Protein AF-A0A538D816-F1 (afdb_monomer_lite)

Radius of gyration: 28.15 Å; chains: 1; bounding box: 49×90×114 Å

Structure (mmCIF, N/CA/C/O backbone):
data_AF-A0A538D816-F1
#
_entry.id   AF-A0A538D816-F1
#
loop_
_atom_site.group_PDB
_atom_site.id
_atom_site.type_symbol
_atom_site.label_atom_id
_atom_site.label_alt_id
_atom_site.label_comp_id
_atom_site.label_asym_id
_atom_site.label_entity_id
_atom_site.label_seq_id
_atom_site.pdbx_PDB_ins_code
_atom_site.Cartn_x
_atom_site.Cartn_y
_atom_site.Cartn_z
_atom_site.occupancy
_atom_site.B_iso_or_equiv
_atom_site.auth_seq_id
_atom_site.auth_comp_id
_atom_site.auth_asym_id
_atom_site.auth_atom_id
_atom_site.pdbx_PDB_model_num
ATOM 1 N N . MET A 1 1 ? -26.993 12.114 13.420 1.00 71.12 1 MET A N 1
ATOM 2 C CA . MET A 1 1 ? -25.561 11.793 13.629 1.00 71.12 1 MET A CA 1
ATOM 3 C C . MET A 1 1 ? -25.455 10.940 14.889 1.00 71.12 1 MET A C 1
ATOM 5 O O . MET A 1 1 ? -25.994 11.378 15.893 1.00 71.12 1 MET A O 1
ATOM 9 N N . ARG A 1 2 ? -24.874 9.726 14.840 1.00 89.31 2 ARG A N 1
ATOM 10 C CA . ARG A 1 2 ? -24.789 8.829 16.021 1.00 89.31 2 ARG A CA 1
ATOM 11 C C . ARG A 1 2 ? -23.607 9.154 16.937 1.00 89.31 2 ARG A C 1
ATOM 13 O O . ARG A 1 2 ? -23.764 9.128 18.147 1.00 89.31 2 ARG A O 1
ATOM 20 N N . TRP A 1 3 ? -22.461 9.498 16.359 1.00 96.88 3 TRP A N 1
ATOM 21 C CA . TRP A 1 3 ? -21.276 9.983 17.065 1.00 96.88 3 TRP A CA 1
ATOM 22 C C . TRP A 1 3 ? -20.351 10.703 16.074 1.00 96.88 3 TRP A C 1
ATOM 24 O O . TRP A 1 3 ? -20.551 10.624 14.859 1.00 96.88 3 TRP A O 1
ATOM 34 N N . ARG A 1 4 ? -19.365 11.434 16.603 1.00 95.44 4 ARG A N 1
ATOM 35 C CA . ARG A 1 4 ? -18.269 12.068 15.857 1.00 95.44 4 ARG A CA 1
ATOM 36 C C . ARG A 1 4 ? -16.999 11.986 16.699 1.00 95.44 4 ARG A C 1
ATOM 38 O O . ARG A 1 4 ? -17.063 12.177 17.909 1.00 95.44 4 ARG A O 1
ATOM 45 N N . VAL A 1 5 ? -15.868 11.763 16.037 1.00 96.12 5 VAL A N 1
ATOM 46 C CA . VAL A 1 5 ? -14.530 11.804 16.637 1.00 96.12 5 VAL A CA 1
ATOM 47 C C . VAL A 1 5 ? -13.650 12.737 15.809 1.00 96.12 5 VAL A C 1
ATOM 49 O O . VAL A 1 5 ? -13.750 12.758 14.584 1.00 96.12 5 VAL A O 1
ATOM 52 N N . GLU A 1 6 ? -12.811 13.519 16.483 1.00 95.12 6 GLU A N 1
ATOM 53 C CA . GLU A 1 6 ? -11.820 14.402 15.870 1.00 95.12 6 GLU A CA 1
ATOM 54 C C . GLU A 1 6 ? -10.435 13.757 16.030 1.00 95.12 6 GLU A C 1
ATOM 56 O O . GLU A 1 6 ? -9.945 13.613 17.148 1.00 95.12 6 GLU A O 1
ATOM 61 N N . LEU A 1 7 ? -9.809 13.345 14.924 1.00 95.06 7 LEU A N 1
ATOM 62 C CA . LEU A 1 7 ? -8.482 12.699 14.933 1.00 95.06 7 LEU A CA 1
ATOM 63 C C . LEU A 1 7 ? -7.342 13.655 14.550 1.00 95.06 7 LEU A C 1
ATOM 65 O O . LEU A 1 7 ? -6.173 13.267 14.514 1.00 95.06 7 LEU A O 1
ATOM 69 N N . GLY A 1 8 ? -7.690 14.920 14.316 1.00 92.50 8 GLY A N 1
ATOM 70 C CA . GLY A 1 8 ? -6.781 15.978 13.910 1.00 92.50 8 GLY A CA 1
ATOM 71 C C . GLY A 1 8 ? -6.468 15.977 12.413 1.00 92.50 8 GLY A C 1
ATOM 72 O O . GLY A 1 8 ? -6.765 15.040 11.670 1.00 92.50 8 GLY A O 1
ATOM 73 N N . GLN A 1 9 ? -5.855 17.076 11.985 1.00 91.81 9 GLN A N 1
ATOM 74 C CA . GLN A 1 9 ? -5.515 17.358 10.598 1.00 91.81 9 GLN A CA 1
ATOM 75 C C . GLN A 1 9 ? -4.152 18.056 10.555 1.00 91.81 9 GLN A C 1
ATOM 77 O O . GLN A 1 9 ? -3.856 18.933 11.366 1.00 91.81 9 GLN A O 1
ATOM 82 N N . LEU A 1 10 ? -3.309 17.666 9.605 1.00 88.69 10 LEU A N 1
ATOM 83 C CA . LEU A 1 10 ? -2.104 18.390 9.232 1.00 88.69 10 LEU A CA 1
ATOM 84 C C . LEU A 1 10 ? -2.471 19.485 8.233 1.00 88.69 10 LEU A C 1
ATOM 86 O O . LEU A 1 10 ? -2.891 19.207 7.104 1.00 88.69 10 LEU A O 1
ATOM 90 N N . GLU A 1 11 ? -2.266 20.738 8.622 1.00 79.06 11 GLU A N 1
ATOM 91 C CA . GLU A 1 11 ? -2.452 21.860 7.711 1.00 79.06 11 GLU A CA 1
ATOM 92 C C . GLU A 1 11 ? -1.359 21.892 6.636 1.00 79.06 11 GLU A C 1
ATOM 94 O O . GLU A 1 11 ? -0.161 21.916 6.928 1.00 79.06 11 GLU A O 1
ATOM 99 N N . ARG A 1 12 ? -1.804 21.933 5.373 1.00 75.12 12 ARG A N 1
ATOM 100 C CA . ARG A 1 12 ? -1.087 22.488 4.210 1.00 75.12 12 ARG A CA 1
ATOM 101 C C . ARG A 1 12 ? 0.388 22.084 4.063 1.00 75.12 12 ARG A C 1
ATOM 103 O O . ARG A 1 12 ? 1.208 22.879 3.607 1.00 75.12 12 ARG A O 1
ATOM 110 N N . VAL A 1 13 ? 0.735 20.827 4.355 1.00 79.25 13 VAL A N 1
ATOM 111 C CA . VAL A 1 13 ? 2.080 20.294 4.051 1.00 79.25 13 VAL A CA 1
ATOM 112 C C . VAL A 1 13 ? 2.381 20.308 2.549 1.00 79.25 13 VAL A C 1
ATOM 114 O O . VAL A 1 13 ? 3.558 20.375 2.180 1.00 79.25 13 VAL A O 1
ATOM 117 N N . CYS A 1 14 ? 1.343 20.269 1.699 1.00 82.75 14 CYS A N 1
ATOM 118 C CA . CYS A 1 14 ? 1.427 20.454 0.250 1.00 82.75 14 CYS A CA 1
ATOM 119 C C . CYS A 1 14 ? 0.033 20.702 -0.392 1.00 82.75 14 CYS A C 1
ATOM 121 O O . CYS A 1 14 ? -0.982 20.466 0.261 1.00 82.75 14 CYS A O 1
ATOM 123 N N . GLN A 1 15 ? -0.024 21.179 -1.644 1.00 82.19 15 GLN A N 1
ATOM 124 C CA . GLN A 1 15 ? -1.238 21.673 -2.338 1.00 82.19 15 GLN A CA 1
ATOM 125 C C . GLN A 1 15 ? -2.027 20.587 -3.120 1.00 82.19 15 GLN A C 1
ATOM 127 O O . GLN A 1 15 ? -2.600 20.883 -4.163 1.00 82.19 15 GLN A O 1
ATOM 132 N N . GLN A 1 16 ? -2.044 19.323 -2.672 1.00 83.50 16 GLN A N 1
ATOM 133 C CA . GLN A 1 16 ? -2.835 18.261 -3.332 1.00 83.50 16 GLN A CA 1
ATOM 134 C C . GLN A 1 16 ? -4.296 18.213 -2.863 1.00 83.50 16 GLN A C 1
ATOM 136 O O . GLN A 1 16 ? -5.184 17.974 -3.675 1.00 83.50 16 GLN A O 1
ATOM 141 N N . ILE A 1 17 ? -4.541 18.444 -1.571 1.00 83.25 17 ILE A N 1
ATOM 142 C CA . ILE A 1 17 ? -5.874 18.540 -0.956 1.00 83.25 17 ILE A CA 1
ATOM 143 C C . ILE A 1 17 ? -5.863 19.610 0.147 1.00 83.25 17 ILE A C 1
ATOM 145 O O . ILE A 1 17 ? -4.789 20.007 0.616 1.00 83.25 17 ILE A O 1
ATOM 149 N N . ASP A 1 18 ? -7.042 20.082 0.566 1.00 82.38 18 ASP A N 1
ATOM 150 C CA . ASP A 1 18 ? -7.175 21.099 1.620 1.00 82.38 18 ASP A CA 1
ATOM 151 C C . ASP A 1 18 ? -6.962 20.496 3.019 1.00 82.38 18 ASP A C 1
ATOM 153 O O . ASP A 1 18 ? -7.889 20.181 3.764 1.00 82.38 18 ASP A O 1
ATOM 157 N N . GLY A 1 19 ? -5.682 20.289 3.336 1.00 84.25 19 GLY A N 1
ATOM 158 C CA . GLY A 1 19 ? -5.196 19.665 4.561 1.00 84.25 19 GLY A CA 1
ATOM 159 C C . GLY A 1 19 ? -5.424 18.151 4.616 1.00 84.25 19 GLY A C 1
ATOM 160 O O . GLY A 1 19 ? -6.204 17.572 3.867 1.00 84.25 19 GLY A O 1
ATOM 161 N N . TYR A 1 20 ? -4.690 17.494 5.509 1.00 89.50 20 TYR A N 1
ATOM 162 C CA . TYR A 1 20 ? -4.586 16.036 5.540 1.00 89.50 20 TYR A CA 1
ATOM 163 C C . TYR A 1 20 ? -5.047 15.530 6.895 1.00 89.50 20 TYR A C 1
ATOM 165 O O . TYR A 1 20 ? -4.405 15.811 7.900 1.00 89.50 20 TYR A O 1
ATOM 173 N N . GLY A 1 21 ? -6.173 14.826 6.926 1.00 91.69 21 GLY A N 1
ATOM 174 C CA . GLY A 1 21 ? -6.701 14.153 8.112 1.00 91.69 21 GLY A CA 1
ATOM 175 C C . GLY A 1 21 ? -6.818 12.659 7.840 1.00 91.69 21 GLY A C 1
ATOM 176 O O . GLY A 1 21 ? -5.860 12.011 7.419 1.00 91.69 21 GLY A O 1
ATOM 177 N N . VAL A 1 22 ? -8.027 12.133 8.002 1.00 94.19 22 VAL A N 1
ATOM 178 C CA . VAL A 1 22 ? -8.393 10.800 7.515 1.00 94.19 22 VAL A CA 1
ATOM 179 C C . VAL A 1 22 ? -8.613 10.891 6.004 1.00 94.19 22 VAL A C 1
ATOM 181 O O . VAL A 1 22 ? -9.573 11.516 5.559 1.00 94.19 22 VAL A O 1
ATOM 184 N N . THR A 1 23 ? -7.706 10.316 5.213 1.00 92.81 23 THR A N 1
ATOM 185 C CA . THR A 1 23 ? -7.788 10.334 3.737 1.00 92.81 23 THR A CA 1
ATOM 186 C C . THR A 1 23 ? -8.152 8.966 3.170 1.00 92.81 23 THR A C 1
ATOM 188 O O . THR A 1 23 ? -9.055 8.863 2.341 1.00 92.81 23 THR A O 1
ATOM 191 N N . GLY A 1 24 ? -7.509 7.909 3.667 1.00 92.00 24 GLY A N 1
ATOM 192 C CA . GLY A 1 24 ? -7.873 6.533 3.359 1.00 92.00 24 GLY A CA 1
ATOM 193 C C . GLY A 1 24 ? -9.278 6.170 3.841 1.00 92.00 24 GLY A C 1
ATOM 194 O O . GLY A 1 24 ? -9.707 6.571 4.924 1.00 92.00 24 GLY A O 1
ATOM 195 N N . THR A 1 25 ? -9.990 5.363 3.050 1.00 95.81 25 THR A N 1
ATOM 196 C CA . THR A 1 25 ? -11.293 4.817 3.461 1.00 95.81 25 THR A CA 1
ATOM 197 C C . THR A 1 25 ? -11.114 3.880 4.669 1.00 95.81 25 THR A C 1
ATOM 199 O O . THR A 1 25 ? -10.317 2.937 4.579 1.00 95.81 25 THR A O 1
ATOM 202 N N . PRO A 1 26 ? -11.832 4.107 5.787 1.00 97.12 26 PRO A N 1
ATOM 203 C CA . PRO A 1 26 ? -11.825 3.210 6.942 1.00 97.12 26 PRO A CA 1
ATOM 204 C C . PRO A 1 26 ? -12.297 1.790 6.607 1.00 97.12 26 PRO A C 1
ATOM 206 O O . PRO A 1 26 ? -13.092 1.593 5.689 1.00 97.12 26 PRO A O 1
ATOM 209 N N . ALA A 1 27 ? -11.880 0.811 7.408 1.00 97.69 27 ALA A N 1
ATOM 210 C CA . ALA A 1 27 ? -12.317 -0.576 7.288 1.00 97.69 27 ALA A CA 1
ATOM 211 C C . ALA A 1 27 ? -13.118 -1.013 8.520 1.00 97.69 27 ALA A C 1
ATOM 213 O O . ALA A 1 27 ? -12.718 -0.760 9.654 1.00 97.69 27 ALA A O 1
ATOM 214 N N . VAL A 1 28 ? -14.246 -1.687 8.299 1.00 97.69 28 VAL A N 1
ATOM 215 C CA . VAL A 1 28 ? -15.091 -2.232 9.369 1.00 97.69 28 VAL A CA 1
ATOM 216 C C . VAL A 1 28 ? -14.779 -3.709 9.563 1.00 97.69 28 VAL A C 1
ATOM 218 O O . VAL A 1 28 ? -14.807 -4.476 8.602 1.00 97.69 28 VAL A O 1
ATOM 221 N N . ASP A 1 29 ? -14.546 -4.111 10.809 1.00 96.19 29 ASP A N 1
ATOM 222 C CA . ASP A 1 29 ? -14.553 -5.512 11.220 1.00 96.19 29 ASP A CA 1
ATOM 223 C C . ASP A 1 29 ? -15.899 -5.853 11.883 1.00 96.19 29 ASP A C 1
ATOM 225 O O . ASP A 1 29 ? -16.149 -5.450 13.028 1.00 96.19 29 ASP A O 1
ATOM 229 N N . PRO A 1 30 ? -16.780 -6.601 11.196 1.00 93.25 30 PRO A N 1
ATOM 230 C CA . PRO A 1 30 ? -18.068 -6.990 11.751 1.00 93.25 30 PRO A CA 1
ATOM 231 C C . PRO A 1 30 ? -17.947 -8.035 12.867 1.00 93.25 30 PRO A C 1
ATOM 233 O O . PRO A 1 30 ? -18.888 -8.180 13.634 1.00 93.25 30 PRO A O 1
ATOM 236 N N . ALA A 1 31 ? -16.828 -8.754 13.005 1.00 91.38 31 ALA A N 1
ATOM 237 C CA . ALA A 1 31 ? -16.678 -9.740 14.076 1.00 91.38 31 ALA A CA 1
ATOM 238 C C . ALA A 1 31 ? -16.442 -9.074 15.439 1.00 91.38 31 ALA A C 1
ATOM 240 O O . ALA A 1 31 ? -16.902 -9.571 16.465 1.00 91.38 31 ALA A O 1
ATOM 241 N N . THR A 1 32 ? -15.741 -7.937 15.452 1.00 91.56 32 THR A N 1
ATOM 242 C CA . THR A 1 32 ? -15.421 -7.186 16.677 1.00 91.56 32 THR A CA 1
ATOM 243 C C . THR A 1 32 ? -16.208 -5.883 16.816 1.00 91.56 32 THR A C 1
ATOM 245 O O . THR A 1 32 ? -16.000 -5.142 17.777 1.00 91.56 32 THR A O 1
ATOM 248 N N . HIS A 1 33 ? -17.098 -5.581 15.863 1.00 96.25 33 HIS A N 1
ATOM 249 C CA . HIS A 1 33 ? -17.802 -4.299 15.754 1.00 96.25 33 HIS A CA 1
ATOM 250 C C . HIS A 1 33 ? -16.836 -3.108 15.856 1.00 96.25 33 HIS A C 1
ATOM 252 O O . HIS A 1 33 ? -17.089 -2.151 16.593 1.00 96.25 33 HIS A O 1
ATOM 258 N N . SER A 1 34 ? -15.698 -3.186 15.166 1.00 97.81 34 SER A N 1
ATOM 259 C CA . SER A 1 34 ? -14.655 -2.157 15.214 1.00 97.81 34 SER A CA 1
ATOM 260 C C . SER A 1 34 ? -14.500 -1.462 13.864 1.00 97.81 34 SER A C 1
ATOM 262 O O . SER A 1 34 ? -14.639 -2.080 12.809 1.00 97.81 34 SER A O 1
ATOM 264 N N . LEU A 1 35 ? -14.205 -0.167 13.905 1.00 98.19 35 LEU A N 1
ATOM 265 C CA . LEU A 1 35 ? -13.851 0.666 12.765 1.00 98.19 35 LEU A CA 1
ATOM 266 C C . LEU A 1 35 ? -12.359 0.999 12.842 1.00 98.19 35 LEU A C 1
ATOM 268 O O . LEU A 1 35 ? -11.928 1.676 13.774 1.00 98.19 35 LEU A O 1
ATOM 272 N N . TYR A 1 36 ? -11.592 0.570 11.847 1.00 98.69 36 TYR A N 1
ATOM 273 C CA . TYR A 1 36 ? -10.173 0.884 11.722 1.00 98.69 36 TYR A CA 1
ATOM 274 C C . TYR A 1 36 ? -9.955 2.019 10.734 1.00 98.69 36 TYR A C 1
ATOM 276 O O . TYR A 1 36 ? -10.486 1.993 9.623 1.00 98.69 36 TYR A O 1
ATOM 284 N N . LEU A 1 37 ? -9.140 2.997 11.114 1.00 98.31 37 LEU A N 1
ATOM 285 C CA . LEU A 1 37 ? -8.792 4.126 10.258 1.00 98.31 37 LEU A CA 1
ATOM 286 C C . LEU A 1 37 ? -7.406 4.668 10.580 1.00 98.31 37 LEU A C 1
ATOM 288 O O . LEU A 1 37 ? -6.951 4.595 11.720 1.00 98.31 37 LEU A O 1
ATOM 292 N N . ALA A 1 38 ? -6.745 5.209 9.563 1.00 97.81 38 ALA A N 1
ATOM 293 C CA . ALA A 1 38 ? -5.478 5.902 9.713 1.00 97.81 38 ALA A CA 1
ATOM 294 C C . ALA A 1 38 ? -5.713 7.402 9.888 1.00 97.81 38 ALA A C 1
ATOM 296 O O . ALA A 1 38 ? -6.520 7.996 9.169 1.00 97.81 38 ALA A O 1
ATOM 297 N N . ASP A 1 39 ? -4.988 8.008 10.820 1.00 96.44 39 ASP A N 1
ATOM 298 C CA . ASP A 1 39 ? -4.913 9.458 10.921 1.00 96.44 39 ASP A CA 1
ATOM 299 C C . ASP A 1 39 ? -3.732 10.026 10.116 1.00 96.44 39 ASP A C 1
ATOM 301 O O . ASP A 1 39 ? -2.911 9.307 9.538 1.00 96.44 39 ASP A O 1
ATOM 305 N N . ALA A 1 40 ? -3.625 11.352 10.106 1.00 93.75 40 ALA A N 1
ATOM 306 C CA . ALA A 1 40 ? -2.546 12.046 9.418 1.00 93.75 40 ALA A CA 1
ATOM 307 C C . ALA A 1 40 ? -1.188 11.957 10.135 1.00 93.75 40 ALA A C 1
ATOM 309 O O . ALA A 1 40 ? -0.172 12.320 9.551 1.00 93.75 40 ALA A O 1
ATOM 310 N N . PHE A 1 41 ? -1.147 11.489 11.386 1.00 95.44 41 PHE A N 1
ATOM 311 C CA . PHE A 1 41 ? 0.032 11.498 12.257 1.00 95.44 41 PHE A CA 1
ATOM 312 C C . PHE A 1 41 ? 0.719 10.131 12.355 1.00 95.44 41 PHE A C 1
ATOM 314 O O . PHE A 1 41 ? 1.625 9.951 13.169 1.00 95.44 41 PHE A O 1
ATOM 321 N N . GLY A 1 42 ? 0.318 9.178 11.510 1.00 96.06 42 GLY A N 1
ATOM 322 C CA . GLY A 1 42 ? 0.910 7.846 11.453 1.00 96.06 42 GLY A CA 1
ATOM 323 C C . GLY A 1 42 ? 0.417 6.911 12.541 1.00 96.06 42 GLY A C 1
ATOM 324 O O . GLY A 1 42 ? 1.155 6.021 12.972 1.00 96.06 42 GLY A O 1
ATOM 325 N N . ARG A 1 43 ? -0.829 7.096 12.979 1.00 97.88 43 ARG A N 1
ATOM 326 C CA . ARG A 1 43 ? -1.516 6.216 13.917 1.00 97.88 43 ARG A CA 1
ATOM 327 C C . ARG A 1 43 ? -2.676 5.511 13.227 1.00 97.88 43 ARG A C 1
ATOM 329 O O . ARG A 1 43 ? -3.409 6.107 12.440 1.00 97.88 43 ARG A O 1
ATOM 336 N N . ILE A 1 44 ? -2.852 4.238 13.553 1.00 98.50 44 ILE A N 1
ATOM 337 C CA . ILE A 1 44 ? -4.068 3.493 13.239 1.00 98.50 44 ILE A CA 1
ATOM 338 C C . ILE A 1 44 ? -4.925 3.478 14.492 1.00 98.50 44 ILE A C 1
ATOM 340 O O . ILE A 1 44 ? -4.436 3.153 15.572 1.00 98.50 44 ILE A O 1
ATOM 344 N N . HIS A 1 45 ? -6.185 3.843 14.329 1.00 98.62 45 HIS A N 1
ATOM 345 C CA . HIS A 1 45 ? -7.213 3.837 15.356 1.00 98.62 45 HIS A CA 1
ATOM 346 C C . HIS A 1 45 ? -8.075 2.587 15.218 1.00 98.62 45 HIS A C 1
ATOM 348 O O . HIS A 1 45 ? -8.233 2.057 14.116 1.00 98.62 45 HIS A O 1
ATOM 354 N N . SER A 1 46 ? -8.653 2.150 16.329 1.00 98.50 46 SER A N 1
ATOM 355 C CA . SER A 1 46 ? -9.710 1.146 16.373 1.00 98.50 46 SER A CA 1
ATOM 356 C C . SER A 1 46 ? -10.833 1.705 17.226 1.00 98.50 46 SER A C 1
ATOM 358 O O . SER A 1 46 ? -10.720 1.781 18.447 1.00 98.50 46 SER A O 1
ATOM 360 N N . LEU A 1 47 ? -11.912 2.134 16.584 1.00 98.56 47 LEU A N 1
ATOM 361 C CA . LEU A 1 47 ? -13.060 2.730 17.254 1.00 98.56 47 LEU A CA 1
ATOM 362 C C . LEU A 1 47 ? -14.185 1.707 17.369 1.00 98.56 47 LEU A C 1
ATOM 364 O O . LEU A 1 47 ? -14.433 0.931 16.449 1.00 98.56 47 LEU A O 1
ATOM 368 N N . ASP A 1 48 ? -14.909 1.717 18.478 1.00 98.00 48 ASP A N 1
ATOM 369 C CA . ASP A 1 48 ? -16.175 1.009 18.594 1.00 98.00 48 ASP A CA 1
ATOM 370 C C . ASP A 1 48 ? -17.178 1.568 17.574 1.00 98.00 48 ASP A C 1
ATOM 372 O O . ASP A 1 48 ? -17.474 2.763 17.562 1.00 98.00 48 ASP A O 1
ATOM 376 N N . LEU A 1 49 ? -17.715 0.704 16.712 1.00 96.50 49 LEU A N 1
ATOM 377 C CA . LEU A 1 49 ? -18.554 1.125 15.588 1.00 96.50 49 LEU A CA 1
ATOM 378 C C . LEU A 1 49 ? -19.861 1.803 16.042 1.00 96.50 49 LEU A C 1
ATOM 380 O O . LEU A 1 49 ? -20.419 2.636 15.324 1.00 96.50 49 LEU A O 1
ATOM 384 N N . ALA A 1 50 ? -20.365 1.464 17.231 1.00 96.69 50 ALA A N 1
ATOM 385 C CA . ALA A 1 50 ? -21.626 1.986 17.743 1.00 96.69 50 ALA A CA 1
ATOM 386 C C . ALA A 1 50 ? -21.472 3.337 18.453 1.00 96.69 50 ALA A C 1
ATOM 388 O O . ALA A 1 50 ? -22.406 4.138 18.408 1.00 96.69 50 ALA A O 1
ATOM 389 N N . THR A 1 51 ? -20.323 3.593 19.081 1.00 97.31 51 THR A N 1
ATOM 390 C CA . THR A 1 51 ? -20.115 4.739 19.986 1.00 97.31 51 THR A CA 1
ATOM 391 C C . THR A 1 51 ? -19.001 5.693 19.556 1.00 97.31 51 THR A C 1
ATOM 393 O O . THR A 1 51 ? -18.971 6.832 20.015 1.00 97.31 51 THR A O 1
ATOM 396 N N . GLY A 1 52 ? -18.081 5.250 18.697 1.00 97.44 52 GLY A N 1
ATOM 397 C CA . GLY A 1 52 ? -16.868 5.984 18.341 1.00 97.44 52 GLY A CA 1
ATOM 398 C C . GLY A 1 52 ? -15.783 5.963 19.425 1.00 97.44 52 GLY A C 1
ATOM 399 O O . GLY A 1 52 ? -14.757 6.613 19.256 1.00 97.44 52 GLY A O 1
ATOM 400 N N . ALA A 1 53 ? -15.976 5.242 20.535 1.00 98.12 53 ALA A N 1
ATOM 401 C CA . ALA A 1 53 ? -14.974 5.149 21.595 1.00 98.12 53 ALA A CA 1
ATOM 402 C C . ALA A 1 53 ? -13.752 4.339 21.135 1.00 98.12 53 ALA A C 1
ATOM 404 O O . ALA A 1 53 ? -13.901 3.266 20.553 1.00 98.12 53 ALA A O 1
ATOM 405 N N . GLU A 1 54 ? -12.544 4.820 21.425 1.00 98.38 54 GLU A N 1
ATOM 406 C CA . GLU A 1 54 ? -11.310 4.090 21.118 1.00 98.38 54 GLU A CA 1
ATOM 407 C C . GLU A 1 54 ? -11.254 2.761 21.894 1.00 98.38 54 GLU A C 1
ATOM 409 O O . GLU A 1 54 ? -11.539 2.701 23.096 1.00 98.38 54 GLU A O 1
ATOM 414 N N . ARG A 1 55 ? -10.888 1.677 21.206 1.00 97.75 55 ARG A N 1
ATOM 415 C CA . ARG A 1 55 ? -10.722 0.349 21.797 1.00 97.75 55 ARG A CA 1
ATOM 416 C C . ARG A 1 55 ? -9.467 0.314 22.686 1.00 97.75 55 ARG A C 1
ATOM 418 O O . ARG A 1 55 ? -8.451 0.921 22.348 1.00 97.75 55 ARG A O 1
ATOM 425 N N . PRO A 1 56 ? -9.471 -0.448 23.796 1.00 96.75 56 PRO A N 1
ATOM 426 C CA . PRO A 1 56 ? -8.284 -0.610 24.633 1.00 96.75 56 PRO A CA 1
ATOM 427 C C . PRO A 1 56 ? -7.066 -1.094 23.836 1.00 96.75 56 PRO A C 1
ATOM 429 O O . PRO A 1 56 ? -7.173 -2.006 23.019 1.00 96.75 56 PRO A O 1
ATOM 432 N N . GLY A 1 57 ? -5.904 -0.492 24.096 1.00 96.25 57 GLY A N 1
ATOM 433 C CA . GLY A 1 57 ? -4.660 -0.794 23.376 1.00 96.25 57 GLY A CA 1
ATOM 434 C C . GLY A 1 57 ? -4.475 -0.030 22.060 1.00 96.25 57 GLY A C 1
ATOM 435 O O . GLY A 1 57 ? -3.442 -0.202 21.419 1.00 96.25 57 GLY A O 1
ATOM 436 N N . TRP A 1 58 ? -5.431 0.825 21.685 1.00 98.25 58 TRP A N 1
ATOM 437 C CA . TRP A 1 58 ? -5.371 1.700 20.515 1.00 98.25 58 TRP A CA 1
ATOM 438 C C . TRP A 1 58 ? -5.346 3.185 20.931 1.00 98.25 58 TRP A C 1
ATOM 440 O O . TRP A 1 58 ? -5.743 3.508 22.056 1.00 98.25 58 TRP A O 1
ATOM 450 N N . PRO A 1 59 ? -4.855 4.101 20.072 1.00 98.25 59 PRO A N 1
ATOM 451 C CA . PRO A 1 59 ? -4.298 3.859 18.739 1.00 98.25 59 PRO A CA 1
ATOM 452 C C . PRO A 1 59 ? -2.895 3.234 18.751 1.00 98.25 59 PRO A C 1
ATOM 454 O O . PRO A 1 59 ? -2.148 3.344 19.722 1.00 98.25 59 PRO A O 1
ATOM 457 N N . VAL A 1 60 ? -2.517 2.626 17.626 1.00 98.38 60 VAL A N 1
ATOM 458 C CA . VAL A 1 60 ? -1.177 2.077 17.380 1.00 98.38 60 VAL A CA 1
ATOM 459 C C . VAL A 1 60 ? -0.406 3.006 16.446 1.00 98.38 60 VAL A C 1
ATOM 461 O O . VAL A 1 60 ? -0.846 3.274 15.329 1.00 98.38 60 VAL A O 1
ATOM 464 N N . THR A 1 61 ? 0.772 3.467 16.868 1.00 97.81 61 THR A N 1
ATOM 465 C CA . THR A 1 61 ? 1.690 4.224 16.001 1.00 97.81 61 THR A CA 1
ATOM 466 C C . THR A 1 61 ? 2.393 3.281 15.029 1.00 97.81 61 THR A C 1
ATOM 468 O O . THR A 1 61 ? 3.066 2.341 15.449 1.00 97.81 61 THR A O 1
ATOM 471 N N . VAL A 1 62 ? 2.269 3.550 13.730 1.00 97.12 62 VAL A N 1
ATOM 472 C CA . VAL A 1 62 ? 2.809 2.708 12.651 1.00 97.12 62 VAL A CA 1
ATOM 473 C C . VAL A 1 62 ? 3.985 3.357 11.927 1.00 97.12 62 VAL A C 1
ATOM 475 O O . VAL A 1 62 ? 4.913 2.658 11.532 1.00 97.12 62 VAL A O 1
ATOM 478 N N . TYR A 1 63 ? 4.014 4.685 11.827 1.00 94.50 63 TYR A N 1
ATOM 479 C CA . TYR A 1 63 ? 5.168 5.435 11.331 1.00 94.50 63 TYR A CA 1
ATOM 480 C C . TYR A 1 63 ? 5.279 6.797 12.012 1.00 94.50 63 TYR A C 1
ATOM 482 O O . TYR A 1 63 ? 4.310 7.318 12.554 1.00 94.50 63 TYR A O 1
ATOM 490 N N . THR A 1 64 ? 6.479 7.378 11.994 1.00 94.44 64 THR A N 1
ATOM 491 C CA . THR A 1 64 ? 6.774 8.639 12.694 1.00 94.44 64 THR A CA 1
ATOM 492 C C . THR A 1 64 ? 7.124 9.797 11.762 1.00 94.44 64 THR A C 1
ATOM 494 O O . THR A 1 64 ? 7.037 10.948 12.183 1.00 94.44 64 THR A O 1
ATOM 497 N N . ASP A 1 65 ? 7.459 9.545 10.490 1.00 93.06 65 ASP A N 1
ATOM 498 C CA . ASP A 1 65 ? 7.752 10.603 9.508 1.00 93.06 65 ASP A CA 1
ATOM 499 C C . ASP A 1 65 ? 6.478 11.099 8.798 1.00 93.06 65 ASP A C 1
ATOM 501 O O . ASP A 1 65 ? 6.402 11.217 7.574 1.00 93.06 65 ASP A O 1
ATOM 505 N N . PHE A 1 66 ? 5.449 11.418 9.585 1.00 92.69 66 PHE A N 1
ATOM 506 C CA . PHE A 1 66 ? 4.126 11.829 9.100 1.00 92.69 66 PHE A CA 1
ATOM 507 C C . PHE A 1 66 ? 4.112 13.153 8.318 1.00 92.69 66 PHE A C 1
ATOM 509 O O . PHE A 1 66 ? 3.107 13.525 7.721 1.00 92.69 66 PHE A O 1
ATOM 516 N N . ARG A 1 67 ? 5.234 13.882 8.295 1.00 90.88 67 ARG A N 1
ATOM 517 C CA . ARG A 1 67 ? 5.428 15.080 7.459 1.00 90.88 67 ARG A CA 1
ATOM 518 C C . ARG A 1 67 ? 5.848 14.746 6.025 1.00 90.88 67 ARG A C 1
ATOM 520 O O . ARG A 1 67 ? 5.877 15.644 5.178 1.00 90.88 67 ARG A O 1
ATOM 527 N N . ARG A 1 68 ? 6.223 13.490 5.762 1.00 91.38 68 ARG A N 1
ATOM 528 C CA . ARG A 1 68 ? 6.677 13.004 4.452 1.00 91.38 68 ARG A CA 1
ATOM 529 C C . ARG A 1 68 ? 5.867 11.834 3.922 1.00 91.38 68 ARG A C 1
ATOM 531 O O . ARG A 1 68 ? 5.820 11.691 2.706 1.00 91.38 68 ARG A O 1
ATOM 538 N N . GLU A 1 69 ? 5.243 11.038 4.783 1.00 92.00 69 GLU A N 1
ATOM 539 C CA . GLU A 1 69 ? 4.404 9.913 4.372 1.00 92.00 69 GLU A CA 1
ATOM 540 C C . GLU A 1 69 ? 2.994 9.965 4.976 1.00 92.00 69 GLU A C 1
ATOM 542 O O . GLU A 1 69 ? 2.802 10.451 6.093 1.00 92.00 69 GLU A O 1
ATOM 547 N N . LEU A 1 70 ? 2.022 9.459 4.214 1.00 94.69 70 LEU A N 1
ATOM 548 C CA . LEU A 1 70 ? 0.608 9.381 4.575 1.00 94.69 70 LEU A CA 1
ATOM 549 C C . LEU A 1 70 ? -0.012 8.071 4.084 1.00 94.69 70 LEU A C 1
ATOM 551 O O . LEU A 1 70 ? 0.358 7.568 3.018 1.00 94.69 70 LEU A O 1
ATOM 555 N N . VAL A 1 71 ? -1.001 7.563 4.819 1.00 96.75 71 VAL A N 1
ATOM 556 C CA . VAL A 1 71 ? -1.939 6.544 4.331 1.00 96.75 71 VAL A CA 1
ATOM 557 C C . VAL A 1 71 ? -2.996 7.198 3.441 1.00 96.75 71 VAL A C 1
ATOM 559 O O . VAL A 1 71 ? -3.998 7.697 3.939 1.00 96.75 71 VAL A O 1
ATOM 562 N N . TRP A 1 72 ? -2.762 7.201 2.128 1.00 94.56 72 TRP A N 1
ATOM 563 C CA . TRP A 1 72 ? -3.692 7.770 1.141 1.00 94.56 72 TRP A CA 1
ATOM 564 C C . TRP A 1 72 ? -4.892 6.865 0.843 1.00 94.56 72 TRP A C 1
ATOM 566 O O . TRP A 1 72 ? -6.000 7.339 0.611 1.00 94.56 72 TRP A O 1
ATOM 576 N N . GLY A 1 73 ? -4.645 5.556 0.785 1.00 94.00 73 GLY A N 1
ATOM 577 C CA . GLY A 1 73 ? -5.603 4.562 0.310 1.00 94.00 73 GLY A CA 1
ATOM 578 C C . GLY A 1 73 ? -6.407 3.894 1.418 1.00 94.00 73 GLY A C 1
ATOM 579 O O . GLY A 1 73 ? -6.091 4.007 2.601 1.00 94.00 73 GLY A O 1
ATOM 580 N N . ALA A 1 74 ? -7.445 3.165 1.016 1.00 96.38 74 ALA A N 1
ATOM 581 C CA . ALA A 1 74 ? -8.270 2.365 1.909 1.00 96.38 74 ALA A CA 1
ATOM 582 C C . ALA A 1 74 ? -7.464 1.326 2.706 1.00 96.38 74 ALA A C 1
ATOM 584 O O . ALA A 1 74 ? -6.448 0.795 2.244 1.00 96.38 74 ALA A O 1
ATOM 585 N N . LEU A 1 75 ? -7.967 1.014 3.900 1.00 98.38 75 LEU A N 1
ATOM 586 C CA . LEU A 1 75 ? -7.466 -0.079 4.727 1.00 98.38 75 LEU A CA 1
ATOM 587 C C . LEU A 1 75 ? -8.090 -1.406 4.275 1.00 98.38 75 LEU A C 1
ATOM 589 O O . LEU A 1 75 ? -9.268 -1.475 3.930 1.00 98.38 75 LEU A O 1
ATOM 593 N N . THR A 1 76 ? -7.311 -2.482 4.338 1.00 97.19 76 THR A N 1
ATOM 594 C CA . THR A 1 76 ? -7.751 -3.842 4.002 1.00 97.19 76 THR A CA 1
ATOM 595 C C . THR A 1 76 ? -7.654 -4.727 5.241 1.00 97.19 76 THR A C 1
ATOM 597 O O . THR A 1 76 ? -6.585 -4.818 5.841 1.00 97.19 76 THR A O 1
ATOM 600 N N . ILE A 1 77 ? -8.739 -5.403 5.627 1.00 97.81 77 ILE A N 1
ATOM 601 C CA . ILE A 1 77 ? -8.735 -6.365 6.741 1.00 97.81 77 ILE A CA 1
ATOM 602 C C . ILE A 1 77 ? -8.700 -7.782 6.179 1.00 97.81 77 ILE A C 1
ATOM 604 O O . ILE A 1 77 ? -9.568 -8.161 5.395 1.00 97.81 77 ILE A O 1
ATOM 608 N N . VAL A 1 78 ? -7.701 -8.560 6.589 1.00 97.00 78 VAL A N 1
ATOM 609 C CA . VAL A 1 78 ? -7.533 -9.971 6.219 1.00 97.00 78 VAL A CA 1
ATOM 610 C C . VAL A 1 78 ? -6.993 -10.722 7.428 1.00 97.00 78 VAL A C 1
ATOM 612 O O . VAL A 1 78 ? -6.030 -10.270 8.048 1.00 97.00 78 VAL A O 1
ATOM 615 N N . ASP A 1 79 ? -7.612 -11.853 7.769 1.00 94.69 79 ASP A N 1
ATOM 616 C CA . ASP A 1 79 ? -7.136 -12.802 8.784 1.00 94.69 79 ASP A CA 1
ATOM 617 C C . ASP A 1 79 ? -6.645 -12.140 10.085 1.00 94.69 79 ASP A C 1
ATOM 619 O O . ASP A 1 79 ? -5.517 -12.333 10.551 1.00 94.69 79 ASP A O 1
ATOM 623 N N . GLY A 1 80 ? -7.500 -11.292 10.666 1.00 96.44 80 GLY A N 1
ATOM 624 C CA . GLY A 1 80 ? -7.221 -10.611 11.934 1.00 96.44 80 GLY A CA 1
ATOM 625 C C . GLY A 1 80 ? -6.105 -9.565 11.855 1.00 96.44 80 GLY A C 1
ATOM 626 O O . GLY A 1 80 ? -5.482 -9.247 12.869 1.00 96.44 80 GLY A O 1
ATOM 627 N N . SER A 1 81 ? -5.807 -9.050 10.664 1.00 98.50 81 SER A N 1
ATOM 628 C CA . SER A 1 81 ? -4.785 -8.030 10.442 1.00 98.50 81 SER A CA 1
ATOM 629 C C . SER A 1 81 ? -5.308 -6.907 9.548 1.00 98.50 81 SER A C 1
ATOM 631 O O . SER A 1 81 ? -6.063 -7.152 8.610 1.00 98.50 81 SER A O 1
ATOM 633 N N . VAL A 1 82 ? -4.876 -5.679 9.828 1.00 98.62 82 VAL A N 1
ATOM 634 C CA . VAL A 1 82 ? -5.147 -4.489 9.014 1.00 98.62 82 VAL A CA 1
ATOM 635 C C . VAL A 1 82 ? -3.925 -4.197 8.148 1.00 98.62 82 VAL A C 1
ATOM 637 O O . VAL A 1 82 ? -2.812 -4.122 8.671 1.00 98.62 82 VAL A O 1
ATOM 640 N N . TYR A 1 83 ? -4.130 -4.002 6.849 1.00 98.75 83 TYR A N 1
ATOM 641 C CA . TYR A 1 83 ? -3.095 -3.710 5.862 1.00 98.75 83 TYR A CA 1
ATOM 642 C C . TYR A 1 83 ? -3.367 -2.393 5.142 1.00 98.75 83 TYR A C 1
ATOM 644 O O . TYR A 1 83 ? -4.518 -2.070 4.852 1.00 98.75 83 TYR A O 1
ATOM 652 N N . PHE A 1 84 ? -2.313 -1.640 4.838 1.00 98.50 84 PHE A N 1
ATOM 653 C CA . PHE A 1 84 ? -2.414 -0.366 4.121 1.00 98.50 84 PHE A CA 1
ATOM 654 C C . PHE A 1 84 ? -1.058 0.061 3.553 1.00 98.50 84 PHE A C 1
ATOM 656 O O . PHE A 1 84 ? -0.001 -0.361 4.028 1.00 98.50 84 PHE A O 1
ATOM 663 N N . GLY A 1 85 ? -1.098 0.896 2.516 1.00 97.69 85 GLY A N 1
ATOM 664 C CA . GLY A 1 85 ? 0.076 1.484 1.877 1.00 97.69 85 GLY A CA 1
ATOM 665 C C . GLY A 1 85 ? 0.340 2.922 2.325 1.00 97.69 85 GLY A C 1
ATOM 666 O O . GLY A 1 85 ? -0.587 3.614 2.747 1.00 97.69 85 GLY A O 1
ATOM 667 N N . THR A 1 86 ? 1.589 3.383 2.207 1.00 97.50 86 THR A N 1
ATOM 668 C CA . THR A 1 86 ? 1.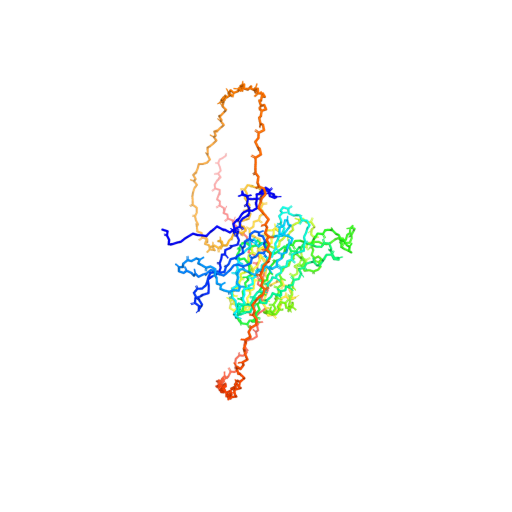942 4.804 2.359 1.00 97.50 86 THR A CA 1
ATOM 669 C C . THR A 1 86 ? 2.474 5.420 1.070 1.00 97.50 86 THR A C 1
ATOM 671 O O . THR A 1 86 ? 3.120 4.757 0.253 1.00 97.50 86 THR A O 1
ATOM 674 N N . GLY A 1 87 ? 2.230 6.719 0.900 1.00 95.25 87 GLY A N 1
ATOM 675 C CA . GLY A 1 87 ? 2.728 7.538 -0.209 1.00 95.25 87 GLY A CA 1
ATOM 676 C C . GLY A 1 87 ? 3.218 8.907 0.262 1.00 95.25 87 GLY A C 1
ATOM 677 O O . GLY A 1 87 ? 2.926 9.324 1.383 1.00 95.25 87 GLY A O 1
ATOM 678 N N . SER A 1 88 ? 3.994 9.593 -0.577 1.00 93.81 88 SER A N 1
ATOM 679 C CA . SER A 1 88 ? 4.503 10.940 -0.297 1.00 93.81 88 SER A CA 1
ATOM 680 C C . SER A 1 88 ? 3.433 12.015 -0.409 1.00 93.81 88 SER A C 1
ATOM 682 O O . SER A 1 88 ? 2.497 11.889 -1.191 1.00 93.81 88 SER A O 1
ATOM 684 N N . TYR A 1 89 ? 3.648 13.130 0.286 1.00 91.69 89 TYR A N 1
ATOM 685 C CA . TYR A 1 89 ? 3.022 14.406 -0.064 1.00 91.69 89 TYR A CA 1
ATOM 686 C C . TYR A 1 89 ? 3.783 15.055 -1.221 1.00 91.69 89 TYR A C 1
ATOM 688 O O . TYR A 1 89 ? 4.987 15.272 -1.077 1.00 91.69 89 TYR A O 1
ATOM 696 N N . CYS A 1 90 ? 3.103 15.408 -2.315 1.00 88.06 90 CYS A N 1
ATOM 697 C CA . CYS A 1 90 ? 3.656 16.157 -3.452 1.00 88.06 90 CYS A CA 1
ATOM 698 C C . CYS A 1 90 ? 5.063 15.691 -3.872 1.00 88.06 90 CYS A C 1
ATOM 700 O O . CYS A 1 90 ? 6.004 16.486 -3.889 1.00 88.06 90 CYS A O 1
ATOM 702 N N . ASP A 1 91 ? 5.217 14.381 -4.084 1.00 88.38 91 ASP A N 1
ATOM 703 C CA . ASP A 1 91 ? 6.464 13.735 -4.528 1.00 88.38 91 ASP A CA 1
ATOM 704 C C . ASP A 1 91 ? 7.698 14.033 -3.657 1.00 88.38 91 ASP A C 1
ATOM 706 O O . ASP A 1 91 ? 8.852 13.909 -4.075 1.00 88.38 91 ASP A O 1
ATOM 710 N N . ARG A 1 92 ? 7.477 14.413 -2.392 1.00 91.75 92 ARG A N 1
ATOM 711 C CA . ARG A 1 92 ? 8.553 14.573 -1.415 1.00 91.75 92 ARG A CA 1
ATOM 712 C C . ARG A 1 92 ? 9.245 13.240 -1.172 1.00 91.75 92 ARG A C 1
ATOM 714 O O . ARG A 1 92 ? 8.601 12.215 -0.969 1.00 91.75 92 ARG A O 1
ATOM 721 N N . LYS A 1 93 ? 10.578 13.278 -1.078 1.00 92.81 93 LYS A N 1
ATOM 722 C CA . LYS A 1 93 ? 11.382 12.081 -0.806 1.00 92.81 93 LYS A CA 1
ATOM 723 C C . LYS A 1 93 ? 10.905 11.359 0.458 1.00 92.81 93 LYS A C 1
ATOM 725 O O . LYS A 1 93 ? 10.910 11.933 1.544 1.00 92.81 93 LYS A O 1
ATOM 730 N N . MET A 1 94 ? 10.569 10.085 0.305 1.00 95.50 94 MET A N 1
ATOM 731 C CA . MET A 1 94 ? 10.149 9.160 1.360 1.00 95.50 94 MET A CA 1
ATOM 732 C C . MET A 1 94 ? 10.505 7.727 0.955 1.00 95.50 94 MET A C 1
ATOM 734 O O . MET A 1 94 ? 11.064 7.505 -0.117 1.00 95.50 94 MET A O 1
ATOM 738 N N . VAL A 1 95 ? 10.218 6.759 1.821 1.00 97.50 95 VAL A N 1
ATOM 739 C CA . VAL A 1 95 ? 10.245 5.331 1.481 1.00 97.50 95 VAL A CA 1
ATOM 740 C C . VAL A 1 95 ? 8.813 4.835 1.570 1.00 97.50 95 VAL A C 1
ATOM 742 O O . VAL A 1 95 ? 8.245 4.864 2.663 1.00 97.50 95 VAL A O 1
ATOM 745 N N . GLY A 1 96 ? 8.251 4.414 0.437 1.00 97.19 96 GLY A N 1
ATOM 746 C CA . GLY A 1 96 ? 6.919 3.828 0.365 1.00 97.19 96 GLY A CA 1
ATOM 747 C C . GLY A 1 96 ? 6.905 2.487 1.072 1.00 97.19 96 GLY A C 1
ATOM 748 O O . GLY A 1 96 ? 7.870 1.717 0.978 1.00 97.19 96 GLY A O 1
ATOM 749 N N . LYS A 1 97 ? 5.832 2.222 1.815 1.00 98.00 97 LYS A N 1
ATOM 750 C CA . LYS A 1 97 ? 5.707 1.007 2.619 1.00 98.00 97 LYS A CA 1
ATOM 751 C C . LYS A 1 97 ? 4.329 0.390 2.468 1.00 98.00 97 LYS A C 1
ATOM 753 O O . LYS A 1 97 ? 3.351 1.090 2.217 1.00 98.00 97 LYS A O 1
ATOM 758 N N . VAL A 1 98 ? 4.264 -0.917 2.688 1.00 98.62 98 VAL A N 1
ATOM 759 C CA . VAL A 1 98 ? 3.026 -1.606 3.057 1.00 98.62 98 VAL A CA 1
ATOM 760 C C . VAL A 1 98 ? 3.158 -2.034 4.506 1.00 98.62 98 VAL A C 1
ATOM 762 O O . VAL A 1 98 ? 4.134 -2.688 4.870 1.00 98.62 98 VAL A O 1
ATOM 765 N N . PHE A 1 99 ? 2.185 -1.655 5.321 1.00 98.69 99 PHE A N 1
ATOM 766 C CA . PHE A 1 99 ? 2.112 -2.002 6.729 1.00 98.69 99 PHE A CA 1
ATOM 767 C C . PHE A 1 99 ? 1.118 -3.125 6.970 1.00 98.69 99 PHE A C 1
ATOM 769 O O . PHE A 1 99 ? 0.161 -3.316 6.221 1.00 98.69 99 PHE A O 1
ATOM 776 N N . ARG A 1 100 ? 1.345 -3.828 8.074 1.00 98.75 100 ARG A N 1
ATOM 777 C CA . ARG A 1 100 ? 0.424 -4.769 8.690 1.00 98.75 100 ARG A CA 1
ATOM 778 C C . ARG A 1 100 ? 0.367 -4.487 10.182 1.00 98.75 100 ARG A C 1
ATOM 780 O O . ARG A 1 100 ? 1.410 -4.493 10.837 1.00 98.75 100 ARG A O 1
ATOM 787 N N . VAL A 1 101 ? -0.840 -4.347 10.716 1.00 98.75 101 VAL A N 1
ATOM 788 C CA . VAL A 1 101 ? -1.110 -4.307 12.157 1.00 98.75 101 VAL A CA 1
ATOM 789 C C . VAL A 1 101 ? -1.938 -5.529 12.533 1.00 98.75 101 VAL A C 1
ATOM 791 O O . VAL A 1 101 ? -3.027 -5.730 12.000 1.00 98.75 101 VAL A O 1
ATOM 794 N N . GLN A 1 102 ? -1.431 -6.362 13.440 1.00 98.06 102 GLN A N 1
ATOM 795 C CA . GLN A 1 102 ? -2.199 -7.480 13.991 1.00 98.06 102 GLN A CA 1
ATOM 796 C C . GLN A 1 102 ? -3.255 -6.955 14.959 1.00 98.06 102 GLN A C 1
ATOM 798 O O . GLN A 1 102 ? -2.907 -6.333 15.959 1.00 98.06 102 GLN A O 1
ATOM 803 N N . ILE A 1 103 ? -4.530 -7.241 14.700 1.00 97.38 103 ILE A N 1
ATOM 804 C CA . ILE A 1 103 ? -5.648 -6.660 15.455 1.00 97.38 103 ILE A CA 1
ATOM 805 C C . ILE A 1 103 ? -5.593 -7.049 16.935 1.00 97.38 103 ILE A C 1
ATOM 807 O O . ILE A 1 103 ? -5.768 -6.200 17.803 1.00 97.38 103 ILE A O 1
ATOM 811 N N . ALA A 1 104 ? -5.314 -8.321 17.224 1.00 95.56 104 ALA A N 1
ATOM 812 C CA . ALA A 1 104 ? -5.352 -8.846 18.587 1.00 95.56 104 ALA A CA 1
ATOM 813 C C . ALA A 1 104 ? -4.231 -8.307 19.494 1.00 95.56 104 ALA A C 1
ATOM 815 O O . ALA A 1 104 ? -4.378 -8.309 20.712 1.00 95.56 104 ALA A O 1
ATOM 816 N N . THR A 1 105 ? -3.098 -7.894 18.919 1.00 96.56 105 THR A N 1
ATOM 817 C CA . THR A 1 105 ? -1.883 -7.561 19.683 1.00 96.56 105 THR A CA 1
ATOM 818 C C . THR A 1 105 ? -1.372 -6.146 19.443 1.00 96.56 105 THR A C 1
ATOM 820 O O . THR A 1 105 ? -0.480 -5.702 20.159 1.00 96.56 105 THR A O 1
ATOM 823 N N . GLY A 1 106 ? -1.868 -5.455 18.416 1.00 96.75 106 GLY A N 1
ATOM 824 C CA . GLY A 1 106 ? -1.298 -4.196 17.938 1.00 96.75 106 GLY A CA 1
ATOM 825 C C . GLY A 1 106 ? 0.090 -4.349 17.304 1.00 96.75 106 GLY A C 1
ATOM 826 O O . GLY A 1 106 ? 0.740 -3.348 17.017 1.00 96.75 106 GLY A O 1
ATOM 827 N N . ALA A 1 107 ? 0.580 -5.577 17.079 1.00 98.19 107 ALA A N 1
ATOM 828 C CA . ALA A 1 107 ? 1.921 -5.794 16.547 1.00 98.19 107 ALA A CA 1
ATOM 829 C C . ALA A 1 107 ? 2.038 -5.277 15.106 1.00 98.19 107 ALA A C 1
ATOM 831 O O . ALA A 1 107 ? 1.282 -5.696 14.224 1.00 98.19 107 ALA A O 1
ATOM 832 N N . VAL A 1 108 ? 3.021 -4.407 14.873 1.00 98.56 108 VAL A N 1
ATOM 833 C CA . VAL A 1 108 ? 3.273 -3.763 13.580 1.00 98.56 108 VAL A CA 1
ATOM 834 C C . VAL A 1 108 ? 4.388 -4.485 12.828 1.00 98.56 108 VAL A C 1
ATOM 836 O O . VAL A 1 108 ? 5.423 -4.835 13.392 1.00 98.56 108 VAL A O 1
ATOM 839 N N . SER A 1 109 ? 4.192 -4.678 11.529 1.00 98.56 109 SER A N 1
ATOM 840 C CA . SER A 1 109 ? 5.228 -5.103 10.585 1.00 98.56 109 SER A CA 1
ATOM 841 C C . SER A 1 109 ? 5.091 -4.315 9.286 1.00 98.56 109 SER A C 1
ATOM 843 O O . SER A 1 109 ? 4.018 -3.786 8.992 1.00 98.56 109 SER A O 1
ATOM 845 N N . GLN A 1 110 ? 6.176 -4.207 8.522 1.00 98.38 110 GLN A N 1
ATOM 846 C CA . GLN A 1 110 ? 6.196 -3.422 7.291 1.00 98.38 110 GLN A CA 1
ATOM 847 C C . GLN A 1 110 ? 7.099 -4.049 6.229 1.00 98.38 110 GLN A C 1
ATOM 849 O O . GLN A 1 110 ? 8.084 -4.717 6.549 1.00 98.38 110 GLN A O 1
ATOM 854 N N . TRP A 1 111 ? 6.798 -3.754 4.971 1.00 98.62 111 TRP A N 1
ATOM 855 C CA . TRP A 1 111 ? 7.667 -3.985 3.824 1.00 98.62 111 TRP A CA 1
ATOM 856 C C . TRP A 1 111 ? 7.960 -2.653 3.131 1.00 98.62 111 TRP A C 1
ATOM 858 O O . TRP A 1 111 ? 7.045 -1.871 2.883 1.00 98.62 111 TRP A O 1
ATOM 868 N N . GLU A 1 112 ? 9.232 -2.397 2.823 1.00 98.38 112 GLU A N 1
ATOM 869 C CA . GLU A 1 112 ? 9.662 -1.220 2.063 1.00 98.38 112 GLU A CA 1
ATOM 870 C C . GLU A 1 112 ? 9.649 -1.508 0.561 1.00 98.38 112 GLU A C 1
ATOM 872 O O . GLU A 1 112 ? 10.275 -2.463 0.093 1.00 98.38 112 GLU A O 1
ATOM 877 N N . VAL A 1 113 ? 9.002 -0.630 -0.201 1.00 98.19 113 VAL A N 1
ATOM 878 C CA . VAL A 1 113 ? 8.871 -0.757 -1.653 1.00 98.19 113 VAL A CA 1
ATOM 879 C C . VAL A 1 113 ? 10.205 -0.457 -2.338 1.00 98.19 113 VAL A C 1
ATOM 881 O O . VAL A 1 113 ? 10.794 -1.307 -3.012 1.00 98.19 113 VAL A O 1
ATOM 884 N N . VAL A 1 114 ? 10.729 0.752 -2.133 1.00 98.38 114 VAL A N 1
ATOM 885 C CA . VAL A 1 114 ? 12.058 1.149 -2.606 1.00 98.38 114 VAL A CA 1
ATOM 886 C C . VAL A 1 114 ? 12.880 1.594 -1.403 1.00 98.38 114 VAL A C 1
ATOM 888 O O . VAL A 1 114 ? 12.695 2.704 -0.908 1.00 98.38 114 VAL A O 1
ATOM 891 N N . PRO A 1 115 ? 13.800 0.750 -0.907 1.00 97.50 115 PRO A N 1
ATOM 892 C CA . PRO A 1 115 ? 14.622 1.108 0.240 1.00 97.50 115 PRO A CA 1
ATOM 893 C C . PRO A 1 115 ? 15.460 2.363 -0.019 1.00 97.50 115 PRO A C 1
ATOM 895 O O . PRO A 1 115 ? 15.938 2.582 -1.134 1.00 97.50 115 PRO A O 1
ATOM 898 N N . LYS A 1 116 ? 15.749 3.139 1.032 1.00 96.56 116 LYS A N 1
ATOM 899 C CA . LYS A 1 116 ? 16.502 4.410 0.945 1.00 96.56 116 LYS A CA 1
ATOM 900 C C . LYS A 1 116 ? 17.854 4.298 0.221 1.00 96.56 116 LYS A C 1
ATOM 902 O O . LYS A 1 116 ? 18.268 5.236 -0.454 1.00 96.56 116 LYS A O 1
ATOM 907 N N . ARG A 1 117 ? 18.532 3.144 0.307 1.00 97.38 117 ARG A N 1
ATOM 908 C CA . ARG A 1 117 ? 19.793 2.872 -0.422 1.00 97.38 117 ARG A CA 1
ATOM 909 C C . ARG A 1 117 ? 19.647 2.930 -1.953 1.00 97.38 117 ARG A C 1
ATOM 911 O O . ARG A 1 117 ? 20.642 3.122 -2.642 1.00 97.38 117 ARG A O 1
ATOM 918 N N . LEU A 1 118 ? 18.422 2.776 -2.461 1.00 97.81 118 LEU A N 1
ATOM 919 C CA . LEU A 1 118 ? 18.028 2.918 -3.867 1.00 97.81 118 LEU A CA 1
ATOM 920 C C . LEU A 1 118 ? 17.282 4.242 -4.135 1.00 97.81 118 LEU A C 1
ATOM 922 O O . LEU A 1 118 ? 16.581 4.347 -5.133 1.00 97.81 118 LEU A O 1
ATOM 926 N N . GLY A 1 119 ? 17.384 5.226 -3.237 1.00 96.38 119 GLY A N 1
ATOM 927 C CA . GLY A 1 119 ? 16.805 6.563 -3.407 1.00 96.38 119 GLY A CA 1
ATOM 928 C C . GLY A 1 119 ? 15.453 6.787 -2.729 1.00 96.38 119 GLY A C 1
ATOM 929 O O . GLY A 1 119 ? 15.127 7.934 -2.427 1.00 96.38 119 GLY A O 1
ATOM 930 N N . GLY A 1 120 ? 14.720 5.723 -2.392 1.00 97.62 120 GLY A N 1
ATOM 931 C CA . GLY A 1 120 ? 13.356 5.836 -1.867 1.00 97.62 120 GLY A CA 1
ATOM 932 C C . GLY A 1 120 ? 12.301 5.890 -2.977 1.00 97.62 120 GLY A C 1
ATOM 933 O O . GLY A 1 120 ? 12.571 5.526 -4.119 1.00 97.62 120 GLY A O 1
ATOM 934 N N . GLY A 1 121 ? 11.103 6.355 -2.640 1.00 97.25 121 GLY A N 1
ATOM 935 C CA . GLY A 1 121 ? 9.930 6.370 -3.511 1.00 97.25 121 GLY A CA 1
ATOM 936 C C . GLY A 1 121 ? 9.100 5.100 -3.366 1.00 97.25 121 GLY A C 1
ATOM 937 O O . GLY A 1 121 ? 9.095 4.464 -2.309 1.00 97.25 121 GLY A O 1
ATOM 938 N N . GLY A 1 122 ? 8.395 4.730 -4.430 1.00 97.06 122 GLY A N 1
ATOM 939 C CA . GLY A 1 122 ? 7.546 3.546 -4.456 1.00 97.06 122 GLY A CA 1
ATOM 940 C C . GLY A 1 122 ? 6.271 3.712 -3.642 1.00 97.06 122 GLY A C 1
ATOM 941 O O . GLY A 1 122 ? 5.868 2.773 -2.966 1.00 97.06 122 GLY A O 1
ATOM 942 N N . GLY A 1 123 ? 5.659 4.897 -3.645 1.00 96.94 123 GLY A N 1
ATOM 943 C CA . GLY A 1 123 ? 4.422 5.124 -2.897 1.00 96.94 123 GLY A CA 1
ATOM 944 C C . GLY A 1 123 ? 3.324 4.129 -3.290 1.00 96.94 123 GLY A C 1
ATOM 945 O O . GLY A 1 123 ? 3.141 3.834 -4.468 1.00 96.94 123 GLY A O 1
ATOM 946 N N . VAL A 1 124 ? 2.582 3.626 -2.306 1.00 97.44 124 VAL A N 1
ATOM 947 C CA . VAL A 1 124 ? 1.365 2.825 -2.500 1.00 97.44 124 VAL A CA 1
ATOM 948 C C . VAL A 1 124 ? 0.196 3.726 -2.126 1.00 97.44 124 VAL A C 1
ATOM 950 O O . VAL A 1 124 ? -0.258 3.742 -0.984 1.00 97.44 124 VAL A O 1
ATOM 953 N N . TRP A 1 125 ? -0.204 4.572 -3.075 1.00 93.56 125 TRP A N 1
ATOM 954 C CA . TRP A 1 125 ? -1.054 5.737 -2.809 1.00 93.56 125 TRP A CA 1
ATOM 955 C C . TRP A 1 125 ? -2.469 5.636 -3.389 1.00 93.56 125 TRP A C 1
ATOM 957 O O . TRP A 1 125 ? -3.288 6.521 -3.162 1.00 93.56 125 TRP A O 1
ATOM 967 N N . GLY A 1 126 ? -2.779 4.572 -4.134 1.00 90.69 126 GLY A N 1
ATOM 968 C CA . GLY A 1 126 ? -4.088 4.401 -4.760 1.00 90.69 126 GLY A CA 1
ATOM 969 C C . GLY A 1 126 ? -5.240 4.391 -3.751 1.00 90.69 126 GLY A C 1
ATOM 970 O O . GLY A 1 126 ? -5.192 3.676 -2.752 1.00 90.69 126 GLY A O 1
ATOM 971 N N . TRP A 1 127 ? -6.303 5.147 -4.043 1.00 90.38 127 TRP A N 1
ATOM 972 C CA . TRP A 1 127 ? -7.420 5.396 -3.120 1.00 90.38 127 TRP A CA 1
ATOM 973 C C . TRP A 1 127 ? -8.119 4.139 -2.588 1.00 90.38 127 TRP A C 1
ATOM 975 O O . TRP A 1 127 ? -8.560 4.130 -1.443 1.00 90.38 127 TRP A O 1
ATOM 985 N N . GLY A 1 128 ? -8.212 3.064 -3.373 1.00 91.12 128 GLY A N 1
ATOM 986 C CA . GLY A 1 128 ? -8.833 1.815 -2.916 1.00 91.12 128 GLY A CA 1
ATOM 987 C C . GLY A 1 128 ? -7.902 0.904 -2.101 1.00 91.12 128 GLY A C 1
ATOM 988 O O . GLY A 1 128 ? -8.316 -0.185 -1.719 1.00 91.12 128 GLY A O 1
ATOM 989 N N . GLY A 1 129 ? -6.641 1.296 -1.878 1.00 94.56 129 GLY A N 1
ATOM 990 C CA . GLY A 1 129 ? -5.665 0.498 -1.140 1.00 94.56 129 GLY A CA 1
ATOM 991 C C . GLY A 1 129 ? -5.230 -0.790 -1.851 1.00 94.56 129 GLY A C 1
ATOM 992 O O . GLY A 1 129 ? -5.056 -0.827 -3.074 1.00 94.56 129 GLY A O 1
ATOM 993 N N . LEU A 1 130 ? -5.007 -1.836 -1.053 1.00 97.44 130 LEU A N 1
ATOM 994 C CA . LEU A 1 130 ? -4.527 -3.152 -1.481 1.00 97.44 130 LEU A CA 1
ATOM 995 C C . LEU A 1 130 ? -5.699 -4.061 -1.870 1.00 97.44 130 LEU A C 1
ATOM 997 O O . LEU A 1 130 ? -6.786 -3.965 -1.306 1.00 97.44 130 LEU A O 1
ATOM 1001 N N . ALA A 1 131 ? -5.450 -5.016 -2.765 1.00 97.50 131 ALA A N 1
ATOM 1002 C CA . ALA A 1 131 ? -6.392 -6.101 -3.034 1.00 97.50 131 ALA A CA 1
ATOM 1003 C C . ALA A 1 131 ? -5.931 -7.408 -2.388 1.00 97.50 131 ALA A C 1
ATOM 1005 O O . ALA A 1 131 ? -4.733 -7.635 -2.244 1.00 97.50 131 ALA A O 1
ATOM 1006 N N . TYR A 1 132 ? -6.864 -8.292 -2.036 1.00 97.81 132 TYR A N 1
ATOM 1007 C CA . TYR A 1 132 ? -6.556 -9.605 -1.468 1.00 97.81 132 TYR A CA 1
ATOM 1008 C C . TYR A 1 132 ? -7.143 -10.728 -2.325 1.00 97.81 132 TYR A C 1
ATOM 1010 O O . TYR A 1 132 ? -8.325 -10.707 -2.667 1.00 97.81 132 TYR A O 1
ATOM 1018 N N . SER A 1 133 ? -6.316 -11.720 -2.653 1.00 97.81 133 SER A N 1
ATOM 1019 C CA . SER A 1 133 ? -6.751 -12.976 -3.261 1.00 97.81 133 SER A CA 1
ATOM 1020 C C . SER A 1 133 ? -6.779 -14.068 -2.202 1.00 97.81 133 SER A C 1
ATOM 1022 O O . SER A 1 133 ? -5.728 -14.524 -1.748 1.00 97.81 133 SER A O 1
ATOM 1024 N N . ALA A 1 134 ? -7.976 -14.561 -1.886 1.00 96.75 134 ALA A N 1
ATOM 1025 C CA . ALA A 1 134 ? -8.139 -15.743 -1.043 1.00 96.75 134 ALA A CA 1
ATOM 1026 C C . ALA A 1 134 ? -7.573 -17.011 -1.714 1.00 96.75 134 ALA A C 1
ATOM 1028 O O . ALA A 1 134 ? -7.036 -17.887 -1.045 1.00 96.75 134 ALA A O 1
ATOM 1029 N N . ALA A 1 135 ? -7.635 -17.106 -3.049 1.00 96.38 135 ALA A N 1
ATOM 1030 C CA . ALA A 1 135 ? -7.118 -18.260 -3.791 1.00 96.38 135 ALA A CA 1
ATOM 1031 C C . ALA A 1 135 ? -5.583 -18.358 -3.746 1.00 96.38 135 ALA A C 1
ATOM 1033 O O . ALA A 1 135 ? -5.012 -19.442 -3.891 1.00 96.38 135 ALA A O 1
ATOM 1034 N N . ARG A 1 136 ? -4.911 -17.218 -3.579 1.00 97.25 136 ARG A N 1
ATOM 1035 C CA . ARG A 1 136 ? -3.453 -17.113 -3.474 1.00 97.25 136 ARG A CA 1
ATOM 1036 C C . ARG A 1 136 ? -2.978 -16.928 -2.039 1.00 97.25 136 ARG A C 1
ATOM 1038 O O . ARG A 1 136 ? -1.767 -16.948 -1.824 1.00 97.25 136 ARG A O 1
ATOM 1045 N N . ASP A 1 137 ? -3.898 -16.690 -1.105 1.00 97.88 137 ASP A N 1
ATOM 1046 C CA . ASP A 1 137 ? -3.613 -16.155 0.224 1.00 97.88 137 ASP A CA 1
ATOM 1047 C C . ASP A 1 137 ? -2.560 -15.038 0.146 1.00 97.88 137 ASP A C 1
ATOM 1049 O O . ASP A 1 137 ? -1.442 -15.173 0.641 1.00 97.88 137 ASP A O 1
ATOM 1053 N N . SER A 1 138 ? -2.834 -14.014 -0.665 1.00 98.50 138 SER A N 1
ATOM 1054 C CA . SER A 1 138 ? -1.852 -12.975 -0.991 1.00 98.50 138 SER A CA 1
ATOM 1055 C C . SER A 1 138 ? -2.506 -11.619 -1.207 1.00 98.50 138 SER A C 1
ATOM 1057 O O . SER A 1 138 ? -3.593 -11.512 -1.775 1.00 98.50 138 SER A O 1
ATOM 1059 N N . LEU A 1 139 ? -1.792 -10.580 -0.793 1.00 98.50 139 LEU A N 1
ATOM 1060 C CA . LEU A 1 139 ? -2.101 -9.187 -1.067 1.00 98.50 139 LEU A CA 1
ATOM 1061 C C . LEU A 1 139 ? -1.459 -8.768 -2.389 1.00 98.50 139 LEU A C 1
ATOM 1063 O O . LEU A 1 139 ? -0.343 -9.177 -2.709 1.00 98.50 139 LEU A O 1
ATOM 1067 N N . TYR A 1 140 ? -2.141 -7.905 -3.125 1.00 98.56 140 TYR A N 1
ATOM 1068 C CA . TYR A 1 140 ? -1.642 -7.274 -4.333 1.00 98.56 140 TYR A CA 1
ATOM 1069 C C . TYR A 1 140 ? -1.573 -5.769 -4.118 1.00 98.56 140 TYR A C 1
ATOM 1071 O O . TYR A 1 140 ? -2.562 -5.127 -3.759 1.00 98.56 140 TYR A O 1
ATOM 1079 N N . ALA A 1 141 ? -0.387 -5.222 -4.361 1.00 98.00 141 ALA A N 1
ATOM 1080 C CA . ALA A 1 141 ? -0.109 -3.797 -4.337 1.00 98.00 141 ALA A CA 1
ATOM 1081 C C . ALA A 1 141 ? 0.341 -3.344 -5.723 1.00 98.00 141 ALA A C 1
ATOM 1083 O O . ALA A 1 141 ? 0.993 -4.095 -6.454 1.00 98.00 141 ALA A O 1
ATOM 1084 N N . VAL A 1 142 ? 0.046 -2.093 -6.047 1.00 98.12 142 VAL A N 1
ATOM 1085 C CA . VAL A 1 142 ? 0.721 -1.380 -7.125 1.00 98.12 142 VAL A CA 1
ATOM 1086 C C . VAL A 1 142 ? 1.507 -0.214 -6.560 1.00 98.12 142 VAL A C 1
ATOM 1088 O O . VAL A 1 142 ? 1.128 0.355 -5.536 1.00 98.12 142 VAL A O 1
ATOM 1091 N N . THR A 1 143 ? 2.634 0.086 -7.193 1.00 98.12 143 THR A N 1
ATOM 1092 C CA . THR A 1 143 ? 3.631 1.000 -6.647 1.00 98.12 143 THR A CA 1
ATOM 1093 C C . THR A 1 143 ? 3.940 2.134 -7.612 1.00 98.12 143 THR A C 1
ATOM 1095 O O . THR A 1 143 ? 3.958 1.957 -8.836 1.00 98.12 143 THR A O 1
ATOM 1098 N N . GLY A 1 144 ? 4.216 3.299 -7.033 1.00 96.75 144 GLY A N 1
ATOM 1099 C CA . GLY A 1 144 ? 4.741 4.451 -7.747 1.00 96.75 144 GLY A CA 1
ATOM 1100 C C . GLY A 1 144 ? 6.230 4.344 -8.073 1.00 96.75 144 GLY A C 1
ATOM 1101 O O . GLY A 1 144 ? 6.878 3.319 -7.826 1.00 96.75 144 GLY A O 1
ATOM 1102 N N . ASN A 1 145 ? 6.784 5.414 -8.622 1.00 96.31 145 ASN A N 1
ATOM 1103 C CA . ASN A 1 145 ? 8.165 5.503 -9.061 1.00 96.31 145 ASN A CA 1
ATOM 1104 C C . ASN A 1 145 ? 9.183 5.522 -7.913 1.00 96.31 145 ASN A C 1
ATOM 1106 O O . ASN A 1 145 ? 8.960 6.029 -6.814 1.00 96.31 145 ASN A O 1
ATOM 1110 N N . ALA A 1 146 ? 10.350 4.941 -8.173 1.00 97.44 146 ALA A N 1
ATOM 1111 C CA . ALA A 1 146 ? 11.544 5.113 -7.365 1.00 97.44 146 ALA A CA 1
ATOM 1112 C C . ALA A 1 146 ? 12.110 6.520 -7.576 1.00 97.44 146 ALA A C 1
ATOM 1114 O O . ALA A 1 146 ? 12.234 6.989 -8.708 1.00 97.44 146 ALA A O 1
ATOM 1115 N N . PHE A 1 147 ? 12.548 7.151 -6.492 1.00 96.88 147 PHE A N 1
ATOM 1116 C CA . PHE A 1 147 ? 13.228 8.435 -6.558 1.00 96.88 147 PHE A CA 1
ATOM 1117 C C . PHE A 1 147 ? 14.708 8.277 -6.890 1.00 96.88 147 PHE A C 1
ATOM 1119 O O . PHE A 1 147 ? 15.341 7.252 -6.621 1.00 96.88 147 PHE A O 1
ATOM 1126 N N . GLU A 1 148 ? 15.283 9.341 -7.438 1.00 96.44 148 GLU A N 1
ATOM 1127 C CA . GLU A 1 148 ? 16.719 9.418 -7.642 1.00 96.44 148 GLU A CA 1
ATOM 1128 C C . GLU A 1 148 ? 17.458 9.604 -6.303 1.00 96.44 148 GLU A C 1
ATOM 1130 O O . GLU A 1 148 ? 17.179 10.518 -5.509 1.00 96.44 148 GLU A O 1
ATOM 1135 N N . GLY A 1 149 ? 18.431 8.728 -6.044 1.00 96.75 149 GLY A N 1
ATOM 1136 C CA . GLY A 1 149 ? 19.272 8.763 -4.852 1.00 96.75 149 GLY A CA 1
ATOM 1137 C C . GLY A 1 149 ? 19.969 7.435 -4.552 1.00 96.75 149 GLY A C 1
ATOM 1138 O O . GLY A 1 149 ? 19.656 6.390 -5.121 1.00 96.75 149 GLY A O 1
ATOM 1139 N N . GLY A 1 150 ? 20.936 7.473 -3.633 1.00 96.00 150 GLY A N 1
ATOM 1140 C CA . GLY A 1 150 ? 21.750 6.301 -3.303 1.00 96.00 150 GLY A CA 1
ATOM 1141 C C . GLY A 1 150 ? 22.425 5.714 -4.548 1.00 96.00 150 GLY A C 1
ATOM 1142 O O . GLY A 1 150 ? 22.982 6.452 -5.365 1.00 96.00 150 GLY A O 1
ATOM 1143 N N . THR A 1 151 ? 22.344 4.393 -4.721 1.00 97.25 151 THR A N 1
ATOM 1144 C CA . THR A 1 151 ? 22.897 3.714 -5.908 1.00 97.25 151 THR A CA 1
ATOM 1145 C C . THR A 1 151 ? 22.010 3.828 -7.157 1.00 97.25 151 THR A C 1
ATOM 1147 O O . THR A 1 151 ? 22.461 3.487 -8.252 1.00 97.25 151 THR A O 1
ATOM 1150 N N . ASN A 1 152 ? 20.778 4.334 -7.026 1.00 97.25 152 ASN A N 1
ATOM 1151 C CA . ASN A 1 152 ? 19.856 4.603 -8.130 1.00 97.25 152 ASN A CA 1
ATOM 1152 C C . ASN A 1 152 ? 19.975 6.071 -8.578 1.00 97.25 152 ASN A C 1
ATOM 1154 O O . ASN A 1 152 ? 19.146 6.907 -8.222 1.00 97.25 152 ASN A O 1
ATOM 1158 N N . SER A 1 153 ? 21.037 6.406 -9.315 1.00 96.81 153 SER A N 1
ATOM 1159 C CA . SER A 1 153 ? 21.366 7.801 -9.649 1.00 96.81 153 SER A CA 1
ATOM 1160 C C . SER A 1 153 ? 22.042 7.989 -11.012 1.00 96.81 153 SER A C 1
ATOM 1162 O O . SER A 1 153 ? 22.557 7.048 -11.631 1.00 96.81 153 SER A O 1
ATOM 1164 N N . GLY A 1 154 ? 21.993 9.221 -11.522 1.00 95.31 154 GLY A N 1
ATOM 1165 C CA . GLY A 1 154 ? 22.580 9.662 -12.780 1.00 95.31 154 GLY A CA 1
ATOM 1166 C C . GLY A 1 154 ? 22.122 8.825 -13.975 1.00 95.31 154 GLY A C 1
ATOM 1167 O O . GLY A 1 154 ? 20.951 8.478 -14.141 1.00 95.31 154 GLY A O 1
ATOM 1168 N N . LYS A 1 155 ? 23.077 8.414 -14.816 1.00 94.56 155 LYS A N 1
ATOM 1169 C CA . LYS A 1 155 ? 22.801 7.570 -15.997 1.00 94.56 155 LYS A CA 1
ATOM 1170 C C . LYS A 1 155 ? 22.184 6.206 -15.629 1.00 94.56 155 LYS A C 1
ATOM 1172 O O . LYS A 1 155 ? 21.477 5.600 -16.443 1.00 94.56 155 LYS A O 1
ATOM 1177 N N . ARG A 1 156 ? 22.418 5.724 -14.401 1.00 91.50 156 ARG A N 1
ATOM 1178 C CA . ARG A 1 156 ? 21.889 4.452 -13.884 1.00 91.50 156 ARG A CA 1
ATOM 1179 C C . ARG A 1 156 ? 20.514 4.584 -13.242 1.00 91.50 156 ARG A C 1
ATOM 1181 O O . ARG A 1 156 ? 19.890 3.553 -13.036 1.00 91.50 156 ARG A O 1
ATOM 1188 N N . PHE A 1 157 ? 20.028 5.802 -12.993 1.00 95.94 157 PHE A N 1
ATOM 1189 C CA . PHE A 1 157 ? 18.704 6.026 -12.419 1.00 95.94 157 PHE A CA 1
ATOM 1190 C C . PHE A 1 157 ? 17.633 5.272 -13.219 1.00 95.94 157 PHE A C 1
ATOM 1192 O O . PHE A 1 157 ? 17.651 5.306 -14.456 1.00 95.94 157 PHE A O 1
ATOM 1199 N N . ARG A 1 158 ? 16.728 4.583 -12.528 1.00 95.94 158 ARG A N 1
ATOM 1200 C CA . ARG A 1 158 ? 15.537 3.913 -13.058 1.00 95.94 158 ARG A CA 1
ATOM 1201 C C . ARG A 1 158 ? 14.382 4.151 -12.085 1.00 95.94 158 ARG A C 1
ATOM 1203 O O . ARG A 1 158 ? 14.548 3.936 -10.887 1.00 95.94 158 ARG A O 1
ATOM 1210 N N . GLU A 1 159 ? 13.216 4.521 -12.605 1.00 95.88 159 GLU A N 1
ATOM 1211 C CA . GLU A 1 159 ? 11.993 4.679 -11.801 1.00 95.88 159 GLU A CA 1
ATOM 1212 C C . GLU A 1 159 ? 11.428 3.331 -11.327 1.00 95.88 159 GLU A C 1
ATOM 1214 O O . GLU A 1 159 ? 10.795 3.249 -10.283 1.00 95.88 159 GLU A O 1
ATOM 1219 N N . TYR A 1 160 ? 11.768 2.229 -11.993 1.00 96.56 160 TYR A N 1
ATOM 1220 C CA . TYR A 1 160 ? 11.389 0.881 -11.561 1.00 96.56 160 TYR A CA 1
ATOM 1221 C C . TYR A 1 160 ? 12.411 0.200 -10.625 1.00 96.56 160 TYR A C 1
ATOM 1223 O O . TYR A 1 160 ? 12.332 -1.013 -10.395 1.00 96.56 160 TYR A O 1
ATOM 1231 N N . ALA A 1 161 ? 13.407 0.932 -10.104 1.00 96.94 161 ALA A N 1
ATOM 1232 C CA . ALA A 1 161 ? 14.405 0.380 -9.182 1.00 96.94 161 ALA A CA 1
ATOM 1233 C C . ALA A 1 161 ? 13.758 -0.189 -7.904 1.00 96.94 161 ALA A C 1
ATOM 1235 O O . ALA A 1 161 ? 12.722 0.287 -7.447 1.00 96.94 161 ALA A O 1
ATOM 1236 N N . GLY A 1 162 ? 14.363 -1.221 -7.304 1.00 96.94 162 GLY A N 1
ATOM 1237 C CA . GLY A 1 162 ? 13.778 -1.891 -6.135 1.00 96.94 162 GLY A CA 1
ATOM 1238 C C . GLY A 1 162 ? 12.452 -2.557 -6.498 1.00 96.94 162 GLY A C 1
ATOM 1239 O O . GLY A 1 162 ? 12.461 -3.459 -7.336 1.00 96.94 162 GLY A O 1
ATOM 1240 N N . TYR A 1 163 ? 11.349 -2.097 -5.895 1.00 98.12 163 TYR A N 1
ATOM 1241 C CA . TYR A 1 163 ? 9.975 -2.421 -6.285 1.00 98.12 163 TYR A CA 1
ATOM 1242 C C . TYR A 1 163 ? 9.169 -1.213 -6.803 1.00 98.12 163 TYR A C 1
ATOM 1244 O O . TYR A 1 163 ? 7.950 -1.198 -6.664 1.00 98.12 163 TYR A O 1
ATOM 1252 N N . GLY A 1 164 ? 9.821 -0.216 -7.410 1.00 97.00 164 GLY A N 1
ATOM 1253 C CA . GLY A 1 164 ? 9.141 0.901 -8.080 1.00 97.00 164 GLY A CA 1
ATOM 1254 C C . GLY A 1 164 ? 8.414 0.485 -9.368 1.00 97.00 164 GLY A C 1
ATOM 1255 O O . GLY A 1 164 ? 8.782 -0.522 -9.989 1.00 97.00 164 GLY A O 1
ATOM 1256 N N . GLU A 1 165 ? 7.389 1.261 -9.730 1.00 96.25 165 GLU A N 1
ATOM 1257 C CA . GLU A 1 165 ? 6.536 1.156 -10.927 1.00 96.25 165 GLU A CA 1
ATOM 1258 C C . GLU A 1 165 ? 6.123 -0.276 -11.276 1.00 96.25 165 GLU A C 1
ATOM 1260 O O . GLU A 1 165 ? 6.445 -0.795 -12.347 1.00 96.25 165 GLU A O 1
ATOM 1265 N N . ARG A 1 166 ? 5.426 -0.973 -10.379 1.00 96.75 166 ARG A N 1
ATOM 1266 C CA . ARG A 1 166 ? 5.049 -2.370 -10.636 1.00 96.75 166 ARG A CA 1
ATOM 1267 C C . ARG A 1 166 ? 3.823 -2.821 -9.874 1.00 96.75 166 ARG A C 1
ATOM 1269 O O . ARG A 1 166 ? 3.412 -2.208 -8.896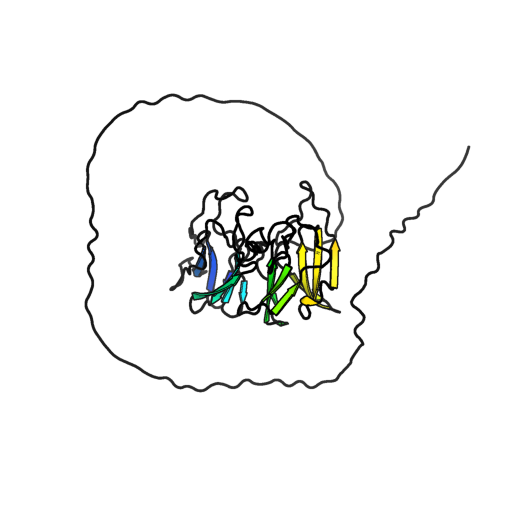 1.00 96.75 166 ARG A O 1
ATOM 1276 N N . ILE A 1 167 ? 3.323 -3.982 -10.280 1.00 98.44 167 ILE A N 1
ATOM 1277 C CA . ILE A 1 167 ? 2.479 -4.825 -9.438 1.00 98.44 167 ILE A CA 1
ATOM 1278 C C . ILE A 1 167 ? 3.351 -5.758 -8.584 1.00 98.44 167 ILE A C 1
ATOM 1280 O O . ILE A 1 167 ? 4.355 -6.300 -9.061 1.00 98.44 167 ILE A O 1
ATOM 1284 N N . VAL A 1 168 ? 2.969 -5.957 -7.323 1.00 98.56 168 VAL A N 1
ATOM 1285 C CA . VAL A 1 168 ? 3.660 -6.812 -6.345 1.00 98.56 168 VAL A CA 1
ATOM 1286 C C . VAL A 1 168 ? 2.650 -7.711 -5.638 1.00 98.56 168 VAL A C 1
ATOM 1288 O O . VAL A 1 168 ? 1.607 -7.241 -5.198 1.00 98.56 168 VAL A O 1
ATOM 1291 N N . GLU A 1 169 ? 2.978 -8.996 -5.520 1.00 98.75 169 GLU A N 1
ATOM 1292 C CA . GLU A 1 169 ? 2.283 -9.984 -4.691 1.00 98.75 169 GLU A CA 1
ATOM 1293 C C . GLU A 1 169 ? 3.040 -10.130 -3.367 1.00 98.75 169 GLU A C 1
ATOM 1295 O O . GLU A 1 169 ? 4.229 -10.473 -3.353 1.00 98.75 169 GLU A O 1
ATOM 1300 N N . LEU A 1 170 ? 2.348 -9.884 -2.261 1.00 98.81 170 LEU A N 1
ATOM 1301 C CA . LEU A 1 170 ? 2.848 -10.012 -0.898 1.00 98.81 170 LEU A CA 1
ATOM 1302 C C . LEU A 1 170 ? 2.090 -11.135 -0.189 1.00 98.81 170 LEU A C 1
ATOM 1304 O O . LEU A 1 170 ? 0.871 -11.239 -0.303 1.00 98.81 170 LEU A O 1
ATOM 1308 N N . GLY A 1 171 ? 2.792 -11.958 0.585 1.00 98.62 171 GLY A N 1
ATOM 1309 C CA . GLY A 1 171 ? 2.130 -12.820 1.558 1.00 98.62 171 GLY A CA 1
ATOM 1310 C C . GLY A 1 171 ? 1.478 -12.005 2.684 1.00 98.62 171 GLY A C 1
ATOM 1311 O O . GLY A 1 171 ? 1.811 -10.829 2.865 1.00 98.62 171 GLY A O 1
ATOM 1312 N N . PRO A 1 172 ? 0.613 -12.619 3.509 1.00 98.12 172 PRO A N 1
ATOM 1313 C CA . PRO A 1 172 ? 0.066 -11.970 4.700 1.00 98.12 172 PRO A CA 1
ATOM 1314 C C . PRO A 1 172 ? 1.152 -11.573 5.711 1.00 98.12 172 PRO A C 1
ATOM 1316 O O . PRO A 1 172 ? 0.924 -10.704 6.546 1.00 98.12 172 PRO A O 1
ATOM 1319 N N . ASP A 1 173 ? 2.344 -12.172 5.624 1.00 97.81 173 ASP A N 1
ATOM 1320 C CA . ASP A 1 173 ? 3.557 -11.823 6.375 1.00 97.81 173 ASP A CA 1
ATOM 1321 C C . ASP A 1 173 ? 4.388 -10.698 5.725 1.00 97.81 173 ASP A C 1
ATOM 1323 O O . ASP A 1 173 ? 5.497 -10.413 6.174 1.00 97.81 173 ASP A O 1
ATOM 1327 N N . LEU A 1 174 ? 3.862 -10.068 4.670 1.00 98.69 174 LEU A N 1
ATOM 1328 C CA . LEU A 1 174 ? 4.492 -9.023 3.858 1.00 98.69 174 LEU A CA 1
ATOM 1329 C C . LEU A 1 174 ? 5.758 -9.456 3.104 1.00 98.69 174 LEU A C 1
ATOM 1331 O O . LEU A 1 174 ? 6.481 -8.614 2.567 1.00 98.69 174 LEU A O 1
ATOM 1335 N N . ARG A 1 175 ? 6.035 -10.761 2.998 1.00 98.50 175 ARG A N 1
ATOM 1336 C CA . ARG A 1 175 ? 7.114 -11.240 2.129 1.00 98.50 175 ARG A CA 1
ATOM 1337 C C . ARG A 1 175 ? 6.680 -11.181 0.672 1.00 98.50 175 ARG A C 1
ATOM 1339 O O . ARG A 1 175 ? 5.605 -11.660 0.315 1.00 98.50 175 ARG A O 1
ATOM 1346 N N . VAL A 1 176 ? 7.545 -10.646 -0.186 1.00 98.62 176 VAL A N 1
ATOM 1347 C CA . VAL A 1 176 ? 7.309 -10.627 -1.633 1.00 98.62 176 VAL A CA 1
ATOM 1348 C C . VAL A 1 176 ? 7.309 -12.055 -2.175 1.00 98.62 176 VAL A C 1
ATOM 1350 O O . VAL A 1 176 ? 8.287 -12.783 -2.020 1.00 98.62 176 VAL A O 1
ATOM 1353 N N . ARG A 1 177 ? 6.215 -12.435 -2.838 1.00 98.44 177 ARG A N 1
ATOM 1354 C CA . ARG A 1 177 ? 6.054 -13.726 -3.529 1.00 98.44 177 ARG A CA 1
ATOM 1355 C C . ARG A 1 177 ? 6.223 -13.595 -5.041 1.00 98.44 177 ARG A C 1
ATOM 1357 O O . ARG A 1 177 ? 6.652 -14.536 -5.701 1.00 98.44 177 ARG A O 1
ATOM 1364 N N . GLY A 1 178 ? 5.937 -12.416 -5.587 1.00 98.31 178 GLY A N 1
ATOM 1365 C CA . GLY A 1 178 ? 6.085 -12.124 -7.005 1.00 98.31 178 GLY A CA 1
ATOM 1366 C C . GLY A 1 178 ? 6.002 -10.630 -7.280 1.00 98.31 178 GLY A C 1
ATOM 1367 O O . GLY A 1 178 ? 5.478 -9.864 -6.479 1.00 98.31 178 GLY A O 1
ATOM 1368 N N . SER A 1 179 ? 6.521 -10.190 -8.424 1.00 98.38 179 SER A N 1
ATOM 1369 C CA . SER A 1 179 ? 6.297 -8.826 -8.904 1.00 98.38 179 SER A CA 1
ATOM 1370 C C . SER A 1 179 ? 6.537 -8.725 -10.404 1.00 98.38 179 SER A C 1
ATOM 1372 O O . SER A 1 179 ? 7.193 -9.594 -10.986 1.00 98.38 179 SER A O 1
ATOM 1374 N N . ASN A 1 180 ? 6.021 -7.671 -11.034 1.00 98.38 180 ASN A N 1
ATOM 1375 C CA . ASN A 1 180 ? 6.298 -7.409 -12.437 1.00 98.38 180 ASN A CA 1
ATOM 1376 C C . ASN A 1 180 ? 6.215 -5.925 -12.806 1.00 98.38 180 ASN A C 1
ATOM 1378 O O . ASN A 1 180 ? 5.205 -5.272 -12.560 1.00 98.38 180 ASN A O 1
ATOM 1382 N N . HIS A 1 181 ? 7.267 -5.446 -13.467 1.00 97.50 181 HIS A N 1
ATOM 1383 C CA . HIS A 1 181 ? 7.273 -4.210 -14.241 1.00 97.50 181 HIS A CA 1
ATOM 1384 C C . HIS A 1 181 ? 7.212 -4.581 -15.737 1.00 97.50 181 HIS A C 1
ATOM 1386 O O . HIS A 1 181 ? 8.087 -5.330 -16.199 1.00 97.50 181 HIS A O 1
ATOM 1392 N N . PRO A 1 182 ? 6.202 -4.125 -16.501 1.00 96.25 182 PRO A N 1
ATOM 1393 C CA . PRO A 1 182 ? 6.120 -4.384 -17.937 1.00 96.25 182 PRO A CA 1
ATOM 1394 C C . PRO A 1 182 ? 7.339 -3.849 -18.708 1.00 96.25 182 PRO A C 1
ATOM 1396 O O . PRO A 1 182 ? 7.767 -2.717 -18.523 1.00 96.25 182 PRO A O 1
ATOM 1399 N N . ARG A 1 183 ? 7.917 -4.670 -19.597 1.00 92.62 183 ARG A N 1
ATOM 1400 C CA . ARG A 1 183 ? 9.186 -4.367 -20.308 1.00 92.62 183 ARG A CA 1
ATOM 1401 C C . ARG A 1 183 ? 9.081 -3.241 -21.349 1.00 92.62 183 ARG A C 1
ATOM 1403 O O . ARG A 1 183 ? 10.100 -2.779 -21.878 1.00 92.62 183 ARG A O 1
ATOM 1410 N N . ASP A 1 184 ? 7.860 -2.888 -21.718 1.00 89.69 184 ASP A N 1
ATOM 1411 C CA . ASP A 1 184 ? 7.490 -1.807 -22.628 1.00 89.69 184 ASP A CA 1
ATOM 1412 C C . ASP A 1 184 ? 7.489 -0.436 -21.937 1.00 89.69 184 ASP A C 1
ATOM 1414 O O . ASP A 1 184 ? 7.657 0.584 -22.609 1.00 89.69 184 ASP A O 1
ATOM 1418 N N . ILE A 1 185 ? 7.407 -0.395 -20.604 1.00 91.81 185 ILE A N 1
ATOM 1419 C CA . ILE A 1 185 ? 7.581 0.831 -19.826 1.00 91.81 185 ILE A CA 1
ATOM 1420 C C . ILE A 1 185 ? 9.084 1.087 -19.682 1.00 91.81 185 ILE A C 1
ATOM 1422 O O . ILE A 1 185 ? 9.806 0.380 -18.992 1.00 91.81 185 ILE A O 1
ATOM 1426 N N . ARG A 1 186 ? 9.598 2.064 -20.434 1.00 86.62 186 ARG A N 1
ATOM 1427 C CA . ARG A 1 186 ? 11.041 2.388 -20.459 1.00 86.62 186 ARG A CA 1
ATOM 1428 C C . ARG A 1 186 ? 11.349 3.849 -20.175 1.00 86.62 186 ARG A C 1
ATOM 1430 O O . ARG A 1 186 ? 12.507 4.201 -19.955 1.00 86.62 186 ARG A O 1
ATOM 1437 N N . ARG A 1 187 ? 10.334 4.706 -20.268 1.00 85.19 187 ARG A N 1
ATOM 1438 C CA . ARG A 1 187 ? 10.479 6.150 -20.087 1.00 85.19 187 ARG A CA 1
ATOM 1439 C C . ARG A 1 187 ? 10.524 6.460 -18.599 1.00 85.19 187 ARG A C 1
ATOM 1441 O O . ARG A 1 187 ? 9.794 5.840 -17.843 1.00 85.19 187 ARG A O 1
ATOM 1448 N N . LYS A 1 188 ? 11.364 7.427 -18.232 1.00 87.69 188 LYS A N 1
ATOM 1449 C CA . LYS A 1 188 ? 11.363 8.032 -16.902 1.00 87.69 188 LYS A CA 1
ATOM 1450 C C . LYS A 1 188 ? 10.431 9.234 -16.954 1.00 87.69 188 LYS A C 1
ATOM 1452 O O . LYS A 1 188 ? 10.813 10.243 -17.545 1.00 87.69 188 LYS A O 1
ATOM 1457 N N . ASN A 1 189 ? 9.200 9.083 -16.505 1.00 88.31 189 ASN A N 1
ATOM 1458 C CA . ASN A 1 189 ? 8.179 10.110 -16.653 1.00 88.31 189 ASN A CA 1
ATOM 1459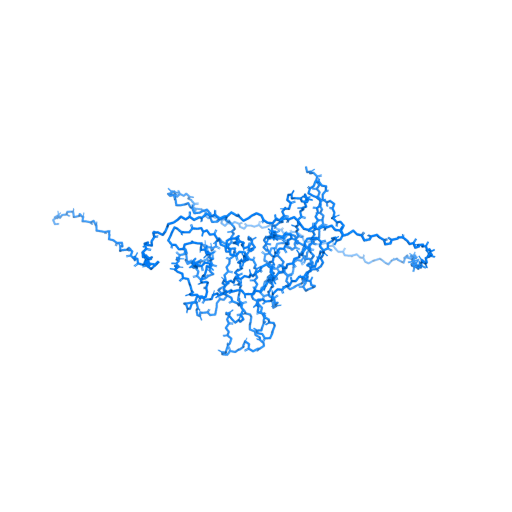 C C . ASN A 1 189 ? 7.106 10.008 -15.567 1.00 88.31 189 ASN A C 1
ATOM 1461 O O . ASN A 1 189 ? 5.942 10.253 -15.881 1.00 88.31 189 ASN A O 1
ATOM 1465 N N . ASP A 1 190 ? 7.479 9.608 -14.344 1.00 89.56 190 ASP A N 1
ATOM 1466 C CA . ASP A 1 190 ? 6.529 9.424 -13.244 1.00 89.56 190 ASP A CA 1
ATOM 1467 C C . ASP A 1 190 ? 5.360 8.535 -13.702 1.00 89.56 190 ASP A C 1
ATOM 1469 O O . ASP A 1 190 ? 4.203 8.949 -13.792 1.00 89.56 190 ASP A O 1
ATOM 1473 N N . LEU A 1 191 ? 5.684 7.313 -14.137 1.00 91.44 191 LEU A N 1
ATOM 1474 C CA . LEU A 1 191 ? 4.714 6.377 -14.690 1.00 91.44 191 LEU A CA 1
ATOM 1475 C C . LEU A 1 191 ? 4.232 5.422 -13.604 1.00 91.44 191 LEU A C 1
ATOM 1477 O O . LEU A 1 191 ? 4.252 4.202 -13.777 1.00 91.44 191 LEU A O 1
ATOM 1481 N N . ASP A 1 192 ? 3.770 5.984 -12.487 1.00 92.69 192 ASP A N 1
ATOM 1482 C CA . ASP A 1 192 ? 3.180 5.217 -11.398 1.00 92.69 192 ASP A CA 1
ATOM 1483 C C . ASP A 1 192 ? 2.126 4.239 -11.911 1.00 92.69 192 ASP A C 1
ATOM 1485 O O . ASP A 1 192 ? 1.303 4.556 -12.784 1.00 92.69 192 ASP A O 1
ATOM 1489 N N . PHE A 1 193 ? 2.087 3.063 -11.294 1.00 94.31 193 PHE A N 1
ATOM 1490 C CA . PHE A 1 193 ? 0.834 2.335 -11.268 1.00 94.31 193 PHE A CA 1
ATOM 1491 C C . PHE A 1 193 ? -0.094 2.986 -10.245 1.00 94.31 193 PHE A C 1
ATOM 1493 O O . PHE A 1 193 ? 0.299 3.255 -9.112 1.00 94.31 193 PHE A O 1
ATOM 1500 N N . VAL A 1 194 ? -1.324 3.256 -10.671 1.00 82.00 194 VAL A N 1
ATOM 1501 C CA . VAL A 1 194 ? -2.288 4.077 -9.935 1.00 82.00 194 VAL A CA 1
ATOM 1502 C C . VAL A 1 194 ? -3.494 3.262 -9.502 1.00 82.00 194 VAL A C 1
ATOM 1504 O O . VAL A 1 194 ? -3.879 2.290 -10.156 1.00 82.00 194 VAL A O 1
ATOM 1507 N N . GLY A 1 195 ? -4.132 3.714 -8.423 1.00 80.25 195 GLY A N 1
ATOM 1508 C CA . GLY A 1 195 ? -5.338 3.089 -7.891 1.00 80.25 195 GLY A CA 1
ATOM 1509 C C . GLY A 1 195 ? -5.061 1.751 -7.206 1.00 80.25 195 GLY A C 1
ATOM 1510 O O . GLY A 1 195 ? -3.965 1.504 -6.703 1.00 80.25 195 GLY A O 1
ATOM 1511 N N . SER A 1 196 ? -6.081 0.902 -7.169 1.00 88.25 196 SER A N 1
ATOM 1512 C CA . SER A 1 196 ? -6.010 -0.425 -6.556 1.00 88.25 196 SER A CA 1
ATOM 1513 C C . SER A 1 196 ? -5.998 -1.504 -7.617 1.00 88.25 196 SER A C 1
ATOM 1515 O O . SER A 1 196 ? -6.775 -1.407 -8.573 1.00 88.25 196 SER A O 1
ATOM 1517 N N . PRO A 1 197 ? -5.173 -2.552 -7.465 1.00 94.19 197 PRO A N 1
ATOM 1518 C CA . PRO A 1 197 ? -5.274 -3.705 -8.339 1.00 94.19 197 PRO A CA 1
ATOM 1519 C C . PRO A 1 197 ? -6.679 -4.299 -8.230 1.00 94.19 197 PRO A C 1
ATOM 1521 O O . PRO A 1 197 ? -7.197 -4.467 -7.131 1.00 94.19 197 PRO A O 1
ATOM 1524 N N . VAL A 1 198 ? -7.290 -4.651 -9.355 1.00 95.38 198 VAL A N 1
ATOM 1525 C CA . VAL A 1 198 ? -8.576 -5.356 -9.368 1.00 95.38 198 VAL A CA 1
ATOM 1526 C C . VAL A 1 198 ? -8.314 -6.824 -9.645 1.00 95.38 198 VAL A C 1
ATOM 1528 O O . VAL A 1 198 ? -7.675 -7.170 -10.638 1.00 95.38 198 VAL A O 1
ATOM 1531 N N . LEU A 1 199 ? -8.809 -7.690 -8.766 1.00 96.88 199 LEU A N 1
ATOM 1532 C CA . LEU A 1 199 ? -8.689 -9.136 -8.900 1.00 96.88 199 LEU A CA 1
ATOM 1533 C C . LEU A 1 199 ? -10.014 -9.705 -9.393 1.00 96.88 199 LEU A C 1
ATOM 1535 O O . LEU A 1 199 ? -11.067 -9.411 -8.831 1.00 96.88 199 LEU A O 1
ATOM 1539 N N . PHE A 1 200 ? -9.975 -10.525 -10.437 1.00 96.88 200 PHE A N 1
ATOM 1540 C CA . PHE A 1 200 ? -11.170 -11.192 -10.947 1.00 96.88 200 PHE A CA 1
ATOM 1541 C C . PHE A 1 200 ? -10.824 -12.513 -11.625 1.00 96.88 200 PHE A C 1
ATOM 1543 O O . PHE A 1 200 ? -9.683 -12.767 -12.018 1.00 96.88 200 PHE A O 1
ATOM 1550 N N . ARG A 1 201 ? -11.825 -13.384 -11.771 1.00 96.50 201 ARG A N 1
ATOM 1551 C CA . ARG A 1 201 ? -11.666 -14.654 -12.482 1.00 96.50 201 ARG A CA 1
ATOM 1552 C C . ARG A 1 201 ? -11.973 -14.462 -13.958 1.00 96.50 201 ARG A C 1
ATOM 1554 O O . ARG A 1 201 ? -13.048 -14.006 -14.326 1.00 96.50 201 ARG A O 1
ATOM 1561 N N . HIS A 1 202 ? -11.030 -14.864 -14.795 1.00 94.56 202 HIS A N 1
ATOM 1562 C CA . HIS A 1 202 ? -11.198 -14.971 -16.233 1.00 94.56 202 HIS A CA 1
ATOM 1563 C C . HIS A 1 202 ? -11.272 -16.449 -16.626 1.00 94.56 202 HIS A C 1
ATOM 1565 O O . HIS A 1 202 ? -10.415 -17.244 -16.229 1.00 94.56 202 HIS A O 1
ATOM 1571 N N . ASN A 1 203 ? -12.249 -16.813 -17.458 1.00 91.31 203 ASN A N 1
ATOM 1572 C CA . ASN A 1 203 ? -12.569 -18.212 -17.774 1.00 91.31 203 ASN A CA 1
ATOM 1573 C C . ASN A 1 203 ? -11.377 -19.011 -18.329 1.00 91.31 203 ASN A C 1
ATOM 1575 O O . ASN A 1 203 ? -11.243 -20.195 -18.045 1.00 91.31 203 ASN A O 1
ATOM 1579 N N . VAL A 1 204 ? -10.474 -18.360 -19.070 1.00 90.75 204 VAL A N 1
ATOM 1580 C CA . VAL A 1 204 ? -9.288 -19.010 -19.666 1.00 90.75 204 VAL A CA 1
ATOM 1581 C C . VAL A 1 204 ? -8.010 -18.751 -18.860 1.00 90.75 204 VAL A C 1
ATOM 1583 O O . VAL A 1 204 ? -7.086 -19.567 -18.827 1.00 90.75 204 VAL A O 1
ATOM 1586 N N . CYS A 1 205 ? -7.921 -17.593 -18.200 1.00 92.44 205 CYS A N 1
ATOM 1587 C CA . CYS A 1 205 ? -6.673 -17.167 -17.561 1.00 92.44 205 CYS A CA 1
ATOM 1588 C C . CYS A 1 205 ? -6.578 -17.600 -16.094 1.00 92.44 205 CYS A C 1
ATOM 1590 O O . CYS A 1 205 ? -5.491 -17.521 -15.518 1.00 92.44 205 CYS A O 1
ATOM 1592 N N . GLY A 1 206 ? -7.678 -18.097 -15.523 1.00 95.81 206 GLY A N 1
ATOM 1593 C CA . GLY A 1 206 ? -7.823 -18.231 -14.083 1.00 95.81 206 GLY A CA 1
ATOM 1594 C C . GLY A 1 206 ? -8.000 -16.857 -13.445 1.00 95.81 206 GLY A C 1
ATOM 1595 O O . GLY A 1 206 ? -8.514 -15.931 -14.072 1.00 95.81 206 GLY A O 1
ATOM 1596 N N . GLU A 1 207 ? -7.578 -16.718 -12.195 1.00 98.06 207 GLU A N 1
ATOM 1597 C CA . GLU A 1 207 ? -7.558 -15.413 -11.542 1.00 98.06 207 GLU A CA 1
ATOM 1598 C C . GLU A 1 207 ? -6.492 -14.501 -12.170 1.00 98.06 207 GLU A C 1
ATOM 1600 O O . GLU A 1 207 ? -5.349 -14.902 -12.429 1.00 98.06 207 GLU A O 1
ATOM 1605 N N . VAL A 1 208 ? -6.896 -13.266 -12.441 1.00 98.12 208 VAL A N 1
ATOM 1606 C CA . VAL A 1 208 ? -6.053 -12.216 -12.995 1.00 98.12 208 VAL A CA 1
ATOM 1607 C C . VAL A 1 208 ? -6.096 -10.986 -12.101 1.00 98.12 208 VAL A C 1
ATOM 1609 O O . VAL A 1 208 ? -7.103 -10.713 -11.452 1.00 98.12 208 VAL A O 1
ATOM 1612 N N . ALA A 1 209 ? -4.990 -10.252 -12.089 1.00 97.94 209 ALA A N 1
ATOM 1613 C CA . ALA A 1 209 ? -4.895 -8.926 -11.509 1.00 97.94 209 ALA A CA 1
ATOM 1614 C C . ALA A 1 209 ? -4.834 -7.899 -12.636 1.00 97.94 209 ALA A C 1
ATOM 1616 O O . ALA A 1 209 ? -4.053 -8.072 -13.572 1.00 97.94 209 ALA A O 1
ATOM 1617 N N . ALA A 1 210 ? -5.629 -6.840 -12.544 1.00 96.75 210 ALA A N 1
ATOM 1618 C CA . ALA A 1 210 ? -5.581 -5.703 -13.448 1.00 96.75 210 ALA A CA 1
ATOM 1619 C C . ALA A 1 210 ? -5.116 -4.447 -12.710 1.00 96.75 210 ALA A C 1
ATOM 1621 O O . ALA A 1 210 ? -5.562 -4.193 -11.594 1.00 96.75 210 ALA A O 1
ATOM 1622 N N . ALA A 1 211 ? -4.235 -3.661 -13.327 1.00 95.81 211 ALA A N 1
ATOM 1623 C CA . ALA A 1 211 ? -3.782 -2.388 -12.775 1.00 95.81 211 ALA A CA 1
ATOM 1624 C C . ALA A 1 211 ? -3.546 -1.348 -13.871 1.00 95.81 211 ALA A C 1
ATOM 1626 O O . ALA A 1 211 ? -3.058 -1.672 -14.958 1.00 95.81 211 ALA A O 1
ATOM 1627 N N . LEU A 1 212 ? -3.893 -0.098 -13.566 1.00 93.19 212 LEU A N 1
ATOM 1628 C CA . LEU A 1 212 ? -3.716 1.045 -14.452 1.00 93.19 212 LEU A CA 1
ATOM 1629 C C . LEU A 1 212 ? -2.344 1.677 -14.226 1.00 93.19 212 LEU A C 1
ATOM 1631 O O . LEU A 1 212 ? -1.890 1.809 -13.093 1.00 93.19 212 LEU A O 1
ATOM 1635 N N . ASN A 1 213 ? -1.707 2.106 -15.306 1.00 93.38 213 ASN A N 1
ATOM 1636 C CA . ASN A 1 213 ? -0.476 2.877 -15.270 1.00 93.38 213 ASN A CA 1
ATOM 1637 C C . ASN A 1 213 ? -0.711 4.294 -15.817 1.00 93.38 213 ASN A C 1
ATOM 1639 O O . ASN A 1 213 ? -1.499 4.477 -16.753 1.00 93.38 213 ASN A O 1
ATOM 1643 N N . LYS A 1 214 ? 0.001 5.297 -15.281 1.00 90.94 214 LYS A N 1
ATOM 1644 C CA . LYS A 1 214 ? -0.049 6.695 -15.764 1.00 90.94 214 LYS A CA 1
ATOM 1645 C C . LYS A 1 214 ? 0.296 6.834 -17.255 1.00 90.94 214 LYS A C 1
ATOM 1647 O O . LYS A 1 214 ? -0.057 7.832 -17.877 1.00 90.94 214 LYS A O 1
ATOM 1652 N N . ASN A 1 215 ? 0.910 5.822 -17.873 1.00 89.62 215 ASN A N 1
ATOM 1653 C CA . ASN A 1 215 ? 1.178 5.790 -19.309 1.00 89.62 215 ASN A CA 1
ATOM 1654 C C . ASN A 1 215 ? -0.071 5.630 -20.201 1.00 89.62 215 ASN A C 1
ATOM 1656 O O . ASN A 1 215 ? 0.074 5.661 -21.427 1.00 89.62 215 ASN A O 1
ATOM 1660 N N . GLY A 1 216 ? -1.266 5.432 -19.634 1.00 88.38 216 GLY A N 1
ATOM 1661 C CA . GLY A 1 216 ? -2.506 5.259 -20.395 1.00 88.38 216 GLY A CA 1
ATOM 1662 C C . GLY A 1 216 ? -3.010 3.824 -20.521 1.00 88.38 216 GLY A C 1
ATOM 1663 O O . GLY A 1 216 ? -4.060 3.610 -21.130 1.00 88.38 216 GLY A O 1
ATOM 1664 N N . PHE A 1 217 ? -2.273 2.837 -20.009 1.00 92.12 217 PHE A N 1
ATOM 1665 C CA . PHE A 1 217 ? -2.586 1.423 -20.196 1.00 92.12 217 PHE A CA 1
ATOM 1666 C C . PHE A 1 217 ? -3.089 0.747 -18.922 1.00 92.12 217 PHE A C 1
ATOM 1668 O O . PHE A 1 217 ? -2.496 0.857 -17.849 1.00 92.12 217 PHE A O 1
ATOM 1675 N N . LEU A 1 218 ? -4.154 -0.033 -19.084 1.00 93.75 218 LEU A N 1
ATOM 1676 C CA . LEU A 1 218 ? -4.562 -1.077 -18.158 1.00 93.75 218 LEU A CA 1
ATOM 1677 C C . LEU A 1 218 ? -3.813 -2.359 -18.516 1.00 93.75 218 LEU A C 1
ATOM 1679 O O . LEU A 1 218 ? -3.916 -2.847 -19.640 1.00 93.75 218 LEU A O 1
ATOM 1683 N N . TYR A 1 219 ? -3.086 -2.920 -17.564 1.00 96.38 219 TYR A N 1
ATOM 1684 C CA . TYR A 1 219 ? -2.344 -4.166 -17.727 1.00 96.38 219 TYR A CA 1
ATOM 1685 C C . TYR A 1 219 ? -3.025 -5.285 -16.946 1.00 96.38 219 TYR A C 1
ATOM 1687 O O . TYR A 1 219 ? -3.533 -5.049 -15.852 1.00 96.38 219 TYR A O 1
ATOM 1695 N N . LEU A 1 220 ? -3.039 -6.498 -17.502 1.00 97.06 220 LEU A N 1
ATOM 1696 C CA . LEU A 1 220 ? -3.601 -7.693 -16.871 1.00 97.06 220 LEU A CA 1
ATOM 1697 C C . LEU A 1 220 ? -2.502 -8.735 -16.680 1.00 97.06 220 LEU A C 1
ATOM 1699 O O . LEU A 1 220 ? -1.845 -9.115 -17.647 1.00 97.06 220 LEU A O 1
ATOM 1703 N N . TRP A 1 221 ? -2.363 -9.280 -15.476 1.00 97.88 221 TRP A N 1
ATOM 1704 C CA . TRP A 1 221 ? -1.448 -10.374 -15.148 1.00 97.88 221 TRP A CA 1
ATOM 1705 C C . TRP A 1 221 ? -2.214 -11.579 -14.633 1.00 97.88 221 TRP A C 1
ATOM 1707 O O . TRP A 1 221 ? -3.221 -11.437 -13.951 1.00 97.88 221 TRP A O 1
ATOM 1717 N N . ARG A 1 222 ? -1.701 -12.785 -14.877 1.00 97.75 222 ARG A N 1
ATOM 1718 C CA . ARG A 1 222 ? -2.161 -13.970 -14.141 1.00 97.75 222 ARG A CA 1
ATOM 1719 C C . ARG A 1 222 ? -1.580 -13.934 -12.734 1.00 97.75 222 ARG A C 1
ATOM 1721 O O . ARG A 1 222 ? -0.356 -13.899 -12.598 1.00 97.75 222 ARG A O 1
ATOM 1728 N N . THR A 1 223 ? -2.425 -14.034 -11.709 1.00 97.81 223 THR A N 1
ATOM 1729 C CA . THR A 1 223 ? -1.968 -14.004 -10.306 1.00 97.81 223 THR A CA 1
ATOM 1730 C C . THR A 1 223 ? -1.025 -15.164 -9.993 1.00 97.81 223 THR A C 1
ATOM 1732 O O . THR A 1 223 ? -0.016 -14.986 -9.324 1.00 97.81 223 THR A O 1
ATOM 1735 N N . ALA A 1 224 ? -1.259 -16.335 -10.592 1.00 96.25 224 ALA A N 1
ATOM 1736 C CA . ALA A 1 224 ? -0.409 -17.516 -10.430 1.00 96.25 224 ALA A CA 1
ATOM 1737 C C . ALA A 1 224 ? 0.989 -17.416 -11.082 1.00 96.25 224 ALA A C 1
ATOM 1739 O O . ALA A 1 224 ? 1.831 -18.281 -10.843 1.00 96.25 224 ALA A O 1
ATOM 1740 N N . ARG A 1 225 ? 1.235 -16.435 -11.964 1.00 95.38 225 ARG A N 1
ATOM 1741 C CA . ARG A 1 225 ? 2.504 -16.283 -12.705 1.00 95.38 225 ARG A CA 1
ATOM 1742 C C . ARG A 1 225 ? 2.852 -14.811 -12.922 1.00 95.38 225 ARG A C 1
ATOM 1744 O O . ARG A 1 225 ? 3.172 -14.414 -14.040 1.00 95.38 225 ARG A O 1
ATOM 1751 N N . LEU A 1 226 ? 2.806 -14.011 -11.857 1.00 96.69 226 LEU A N 1
ATOM 1752 C CA . LEU A 1 226 ? 2.984 -12.558 -11.942 1.00 96.69 226 LEU A CA 1
ATOM 1753 C C . LEU A 1 226 ? 4.278 -12.162 -12.682 1.00 96.69 226 LEU A C 1
ATOM 1755 O O . LEU A 1 226 ? 4.250 -11.342 -13.597 1.00 96.69 226 LEU A O 1
ATOM 1759 N N . GLY A 1 227 ? 5.397 -12.825 -12.363 1.00 96.62 227 GLY A N 1
ATOM 1760 C CA . GLY A 1 227 ? 6.710 -12.555 -12.963 1.00 96.62 227 GLY A CA 1
ATOM 1761 C C . GLY A 1 227 ? 6.823 -12.836 -14.468 1.00 96.62 227 GLY A C 1
ATOM 1762 O O . GLY A 1 227 ? 7.751 -12.336 -15.100 1.00 96.62 227 GLY A O 1
ATOM 1763 N N . ALA A 1 228 ? 5.879 -13.575 -15.066 1.00 96.50 228 ALA A N 1
ATOM 1764 C CA . ALA A 1 228 ? 5.869 -13.848 -16.506 1.00 96.50 228 ALA A CA 1
ATOM 1765 C C . ALA A 1 228 ? 5.517 -12.611 -17.354 1.00 96.50 228 ALA A C 1
ATOM 1767 O O . ALA A 1 228 ? 5.709 -12.629 -18.570 1.00 96.50 228 ALA A O 1
ATOM 1768 N N . GLY A 1 229 ? 5.034 -11.539 -16.722 1.00 97.31 229 GLY A N 1
ATOM 1769 C CA . GLY A 1 229 ? 4.585 -10.337 -17.410 1.00 97.31 229 GLY A CA 1
ATOM 1770 C C . GLY A 1 229 ? 3.079 -10.304 -17.643 1.00 97.31 229 GLY A C 1
ATOM 1771 O O . GLY A 1 229 ? 2.372 -11.276 -17.350 1.00 97.31 229 GLY A O 1
ATOM 1772 N N . PRO A 1 230 ? 2.578 -9.166 -18.144 1.00 97.06 230 PRO A N 1
ATOM 1773 C CA . PRO A 1 230 ? 1.169 -9.021 -18.446 1.00 97.06 230 PRO A CA 1
ATOM 1774 C C . PRO A 1 230 ? 0.768 -9.988 -19.567 1.00 97.06 230 PRO A C 1
ATOM 1776 O O . PRO A 1 230 ? 1.484 -10.172 -20.552 1.00 97.06 230 PRO A O 1
ATOM 1779 N N . VAL A 1 231 ? -0.395 -10.614 -19.412 1.00 96.38 231 VAL A N 1
ATOM 1780 C CA . VAL A 1 231 ? -1.027 -11.452 -20.439 1.00 96.38 231 VAL A CA 1
ATOM 1781 C C . VAL A 1 231 ? -1.839 -10.632 -21.437 1.00 96.38 231 VAL A C 1
ATOM 1783 O O . VAL A 1 231 ? -2.127 -11.124 -22.523 1.00 96.38 231 VAL A O 1
ATOM 1786 N N . SER A 1 232 ? -2.199 -9.401 -21.075 1.00 94.75 232 SER A N 1
ATOM 1787 C CA . SER A 1 232 ? -2.861 -8.436 -21.948 1.00 94.75 232 SER A CA 1
ATOM 1788 C C . SER A 1 232 ? -2.585 -7.011 -21.468 1.00 94.75 232 SER A C 1
ATOM 1790 O O . SER A 1 232 ? -2.320 -6.790 -20.283 1.00 94.75 232 SER A O 1
ATOM 1792 N N . SER A 1 233 ? -2.672 -6.052 -22.382 1.00 94.12 233 SER A N 1
ATOM 1793 C CA . SER A 1 233 ? -2.731 -4.629 -22.070 1.00 94.12 233 SER A CA 1
ATOM 1794 C C . SER A 1 233 ? -3.758 -3.941 -22.965 1.00 94.12 233 SER A C 1
ATOM 1796 O O . SER A 1 233 ? -3.960 -4.322 -24.118 1.00 94.12 233 SER A O 1
ATOM 1798 N N . LEU A 1 234 ? -4.428 -2.931 -22.418 1.00 91.62 234 LEU A N 1
ATOM 1799 C CA . LEU A 1 234 ? -5.446 -2.143 -23.101 1.00 91.62 234 LEU A CA 1
ATOM 1800 C C . LEU A 1 234 ? -5.145 -0.660 -22.904 1.00 91.62 234 LEU A C 1
ATOM 1802 O O . LEU A 1 234 ? -5.003 -0.200 -21.773 1.00 91.62 234 LEU A O 1
ATOM 1806 N N . ARG A 1 235 ? -5.074 0.103 -23.996 1.00 89.88 235 ARG A N 1
ATOM 1807 C CA . ARG A 1 235 ? -4.972 1.564 -23.938 1.00 89.88 235 ARG A CA 1
ATOM 1808 C C . ARG A 1 235 ? -6.344 2.134 -23.575 1.00 89.88 235 ARG A C 1
ATOM 1810 O O . ARG A 1 235 ? -7.266 2.012 -24.373 1.00 89.88 235 ARG A O 1
ATOM 1817 N N . LEU A 1 236 ? -6.477 2.742 -22.398 1.00 82.00 236 LEU A N 1
ATOM 1818 C CA . LEU A 1 236 ? -7.737 3.353 -21.959 1.00 82.00 236 LEU A CA 1
ATOM 1819 C C . LEU A 1 236 ? -7.885 4.792 -22.466 1.00 82.00 236 LEU A C 1
ATOM 1821 O O . LEU A 1 236 ? -8.972 5.184 -22.873 1.00 82.00 236 LEU A O 1
ATOM 1825 N N . SER A 1 237 ? -6.801 5.572 -22.485 1.00 65.94 237 SER A N 1
ATOM 1826 C CA . SER A 1 237 ? -6.766 6.904 -23.104 1.00 65.94 237 SER A CA 1
ATOM 1827 C C . SER A 1 237 ? -5.328 7.419 -23.250 1.00 65.94 237 SER A C 1
ATOM 1829 O O . SER A 1 237 ? -4.377 6.826 -22.737 1.00 65.94 237 SER A O 1
ATOM 1831 N N . SER A 1 238 ? -5.150 8.523 -23.980 1.00 60.66 238 SER A N 1
ATOM 1832 C CA . SER A 1 238 ? -3.997 9.415 -23.813 1.00 60.66 238 SER A CA 1
ATOM 1833 C C . SER A 1 238 ? -4.431 10.531 -22.865 1.00 60.66 238 SER A C 1
ATOM 1835 O O . SER A 1 238 ? -5.114 11.445 -23.330 1.00 60.66 238 SER A O 1
ATOM 1837 N N . PRO A 1 239 ? -4.130 10.448 -21.556 1.00 56.41 239 PRO A N 1
ATOM 1838 C CA . PRO A 1 239 ? -4.576 11.469 -20.620 1.00 56.41 239 PRO A CA 1
ATOM 1839 C C . PRO A 1 239 ? -4.035 12.836 -21.039 1.00 56.41 239 PRO A C 1
ATOM 1841 O O . PRO A 1 239 ? -2.854 12.981 -21.356 1.00 56.41 239 PRO A O 1
ATOM 1844 N N . THR A 1 240 ? -4.906 13.839 -21.035 1.00 56.41 240 THR A N 1
ATOM 1845 C CA . THR A 1 240 ? -4.524 15.253 -21.134 1.00 56.41 240 THR A CA 1
ATOM 1846 C C . THR A 1 240 ? -4.988 15.962 -19.867 1.00 56.41 240 THR A C 1
ATOM 1848 O O . THR A 1 240 ? -5.838 15.440 -19.149 1.00 56.41 240 THR A O 1
ATOM 1851 N N . LEU A 1 241 ? -4.486 17.170 -19.594 1.00 56.12 241 LEU A N 1
ATOM 1852 C CA . LEU A 1 241 ? -5.027 18.005 -18.509 1.00 56.12 241 LEU A CA 1
ATOM 1853 C C . LEU A 1 241 ? -6.547 18.230 -18.651 1.00 56.12 241 LEU A C 1
ATOM 1855 O O . LEU A 1 241 ? -7.235 18.380 -17.649 1.00 56.12 241 LEU A O 1
ATOM 1859 N N . ALA A 1 242 ? -7.070 18.202 -19.884 1.00 50.84 242 ALA A N 1
ATOM 1860 C CA . ALA A 1 242 ? -8.496 18.334 -20.187 1.00 50.84 242 ALA A CA 1
ATOM 1861 C C . ALA A 1 242 ? -9.284 17.009 -20.096 1.00 50.84 242 ALA A C 1
ATOM 1863 O O . ALA A 1 242 ? -10.510 17.031 -20.048 1.00 50.84 242 ALA A O 1
ATOM 1864 N N . ALA A 1 243 ? -8.601 15.860 -20.074 1.00 56.94 243 ALA A N 1
ATOM 1865 C CA . ALA A 1 243 ? -9.190 14.527 -19.949 1.00 56.94 243 ALA A CA 1
ATOM 1866 C C . ALA A 1 243 ? -8.281 13.643 -19.073 1.00 56.94 243 ALA A C 1
ATOM 1868 O O . ALA A 1 243 ? -7.576 12.767 -19.597 1.00 56.94 243 ALA A O 1
ATOM 1869 N N . PRO A 1 244 ? -8.222 13.905 -17.752 1.00 55.59 244 PRO A N 1
ATOM 1870 C CA . PRO A 1 244 ? -7.385 13.133 -16.848 1.00 55.59 244 PRO A CA 1
ATOM 1871 C C . PRO A 1 244 ? -7.905 11.697 -16.753 1.00 55.59 244 PRO A C 1
ATOM 1873 O O . PRO A 1 244 ? -9.111 11.454 -16.802 1.00 55.59 244 PRO A O 1
ATOM 1876 N N . LEU A 1 245 ? -7.000 10.730 -16.592 1.00 57.94 245 LEU A N 1
ATOM 1877 C CA . LEU A 1 245 ? -7.400 9.377 -16.215 1.00 57.94 245 LEU A CA 1
ATOM 1878 C C . LEU A 1 245 ? -7.951 9.408 -14.783 1.00 57.94 245 LEU A C 1
ATOM 1880 O O . LEU A 1 245 ? -7.206 9.788 -13.876 1.00 57.94 245 LEU A O 1
ATOM 1884 N N . PRO A 1 246 ? -9.210 9.000 -14.547 1.00 52.34 246 PRO A N 1
ATOM 1885 C CA . PRO A 1 246 ? -9.723 8.870 -13.193 1.00 52.34 246 PRO A CA 1
ATOM 1886 C C . PRO A 1 246 ? -8.933 7.771 -12.473 1.00 52.34 246 PRO A C 1
ATOM 1888 O O . PRO A 1 246 ? -8.976 6.608 -12.863 1.00 52.34 246 PRO A O 1
ATOM 1891 N N . SER A 1 247 ? -8.200 8.130 -11.420 1.00 51.38 247 SER A N 1
ATOM 1892 C CA . SER A 1 247 ? -7.496 7.190 -10.531 1.00 51.38 247 SER A CA 1
ATOM 1893 C C . SER A 1 247 ? -8.367 6.724 -9.349 1.00 51.38 247 SER A C 1
ATOM 1895 O O . SER A 1 247 ? -7.860 6.133 -8.393 1.00 51.38 247 SER A O 1
ATOM 1897 N N . GLY A 1 248 ? -9.675 7.008 -9.400 1.00 41.09 248 GLY A N 1
ATOM 1898 C CA . GLY A 1 248 ? -10.662 6.664 -8.376 1.00 41.09 248 GLY A CA 1
ATOM 1899 C C . GLY A 1 248 ? -11.219 5.242 -8.506 1.00 41.09 248 GLY A C 1
ATOM 1900 O O . GLY A 1 248 ? -11.152 4.614 -9.559 1.00 41.09 248 GLY A O 1
ATOM 1901 N N . SER A 1 249 ? -11.806 4.742 -7.419 1.00 33.81 249 SER A N 1
ATOM 1902 C CA . SER A 1 249 ? -12.384 3.397 -7.263 1.00 33.81 249 SER A CA 1
ATOM 1903 C C . SER A 1 249 ? -13.641 3.110 -8.106 1.00 33.81 249 SER A C 1
ATOM 1905 O O . SER A 1 249 ? -14.225 2.036 -7.988 1.00 33.81 249 SER A O 1
ATOM 1907 N N . THR A 1 250 ? -14.054 4.015 -8.991 1.00 30.59 250 THR A N 1
ATOM 1908 C CA .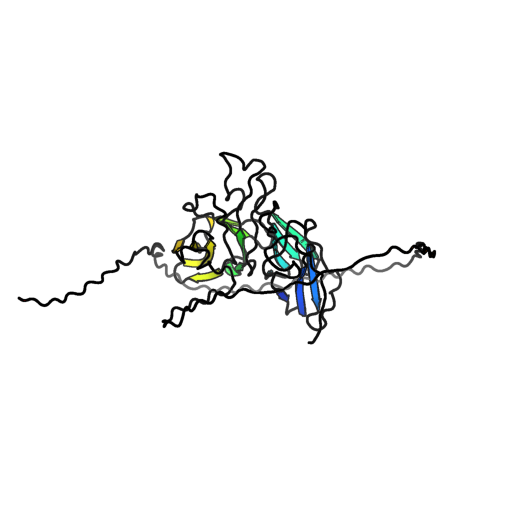 THR A 1 250 ? -15.225 3.862 -9.863 1.00 30.59 250 THR A CA 1
ATOM 1909 C C . THR A 1 250 ? -14.811 3.629 -11.314 1.00 30.59 250 THR A C 1
ATOM 1911 O O . THR A 1 250 ? -14.998 4.472 -12.185 1.00 30.59 250 THR A O 1
ATOM 1914 N N . SER A 1 251 ? -14.288 2.439 -11.610 1.00 31.11 251 SER A N 1
ATOM 1915 C CA . SER A 1 251 ? -14.362 1.908 -12.978 1.00 31.11 251 SER A CA 1
ATOM 1916 C C . SER A 1 251 ? -15.601 1.024 -13.101 1.00 31.11 251 SER A C 1
ATOM 1918 O O . SER A 1 251 ? -15.533 -0.200 -13.153 1.00 31.11 251 SER A O 1
ATOM 1920 N N . THR A 1 252 ? -16.774 1.658 -13.158 1.00 28.83 252 THR A N 1
ATOM 1921 C CA . THR A 1 252 ? -17.934 1.041 -13.805 1.00 28.83 252 THR A CA 1
ATOM 1922 C C . THR A 1 252 ? -17.601 0.895 -15.282 1.00 28.83 252 THR A C 1
ATOM 1924 O O . THR A 1 252 ? -17.663 1.851 -16.052 1.00 28.83 252 THR A O 1
ATOM 1927 N N . ALA A 1 253 ? -17.211 -0.314 -15.678 1.00 30.92 253 ALA A N 1
ATOM 1928 C CA . ALA A 1 253 ? -17.282 -0.730 -17.064 1.00 30.92 253 ALA A CA 1
ATOM 1929 C C . ALA A 1 253 ? -18.757 -0.676 -17.494 1.00 30.92 253 ALA A C 1
ATOM 1931 O O . ALA A 1 253 ? -19.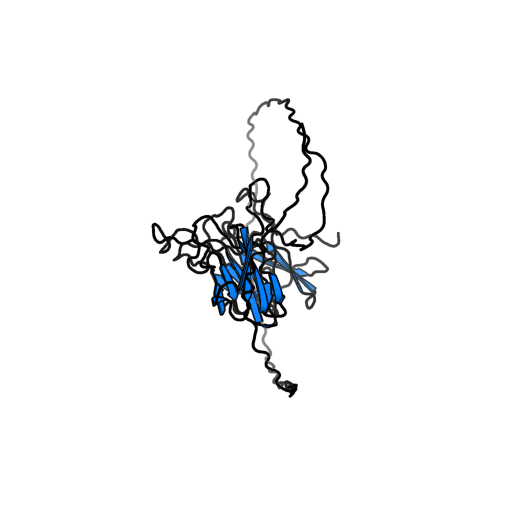561 -1.515 -17.100 1.00 30.92 253 ALA A O 1
ATOM 1932 N N . GLY A 1 254 ? -19.107 0.347 -18.266 1.00 25.50 254 GLY A N 1
ATOM 1933 C CA . GLY A 1 254 ? -20.422 0.524 -18.864 1.00 25.50 254 GLY A CA 1
ATOM 1934 C C . GLY A 1 254 ? -20.263 1.277 -20.173 1.00 25.50 254 GLY A C 1
ATOM 1935 O O . GLY A 1 254 ? -20.211 2.502 -20.193 1.00 25.50 254 GLY A O 1
ATOM 1936 N N . ALA A 1 255 ? -20.133 0.532 -21.267 1.00 31.59 255 ALA A N 1
ATOM 1937 C CA . ALA A 1 255 ? -20.376 1.067 -22.596 1.00 31.59 255 ALA A CA 1
ATOM 1938 C C . ALA A 1 255 ? -21.861 1.448 -22.702 1.00 31.59 255 ALA A C 1
ATOM 1940 O O . ALA A 1 255 ? -22.719 0.665 -22.297 1.00 31.59 255 ALA A O 1
ATOM 1941 N N . GLY A 1 256 ? -22.165 2.620 -23.259 1.00 23.12 256 GLY A N 1
ATOM 1942 C CA . GLY A 1 256 ? -23.548 3.004 -23.530 1.00 23.12 256 GLY A CA 1
ATOM 1943 C C . GLY A 1 256 ? -23.720 4.461 -23.944 1.00 23.12 256 GLY A C 1
ATOM 1944 O O . GLY A 1 256 ? -23.937 5.301 -23.089 1.00 23.12 256 GLY A O 1
ATOM 1945 N N . HIS A 1 257 ? -23.609 4.705 -25.253 1.00 26.80 257 HIS A N 1
ATOM 1946 C CA . HIS A 1 257 ? -24.370 5.658 -26.081 1.00 26.80 257 HIS A CA 1
ATOM 1947 C C . HIS A 1 257 ? -24.599 7.110 -25.599 1.00 26.80 257 HIS A C 1
ATOM 1949 O O . HIS A 1 257 ? -25.157 7.382 -24.544 1.00 26.80 257 HIS A O 1
ATOM 1955 N N . GLY A 1 258 ? -24.192 8.062 -26.447 1.00 22.47 258 GLY A N 1
ATOM 1956 C CA . GLY A 1 258 ? -24.182 9.494 -26.147 1.00 22.47 258 GLY A CA 1
ATOM 1957 C C . GLY A 1 258 ? -25.457 10.265 -26.483 1.00 22.47 258 GLY A C 1
ATOM 1958 O O . GLY A 1 258 ? -26.368 9.725 -27.097 1.00 22.47 258 GLY A O 1
ATOM 1959 N N . TRP A 1 259 ? -25.444 11.560 -26.148 1.00 23.92 259 TRP A N 1
ATOM 1960 C CA . TRP A 1 259 ? -25.709 12.692 -27.055 1.00 23.92 259 TRP A CA 1
ATOM 1961 C C . TRP A 1 259 ? -25.394 14.043 -26.361 1.00 23.92 259 TRP A C 1
ATOM 1963 O O . TRP A 1 259 ? -25.267 14.073 -25.137 1.00 23.92 259 TRP A O 1
ATOM 1973 N N . PRO A 1 260 ? -25.161 15.134 -27.123 1.00 33.69 260 PRO A N 1
ATOM 1974 C CA . PRO A 1 260 ? -24.334 16.274 -26.720 1.00 33.69 260 PRO A CA 1
ATOM 1975 C C . PRO A 1 260 ? -25.146 17.476 -26.210 1.00 33.69 260 PRO A C 1
ATOM 1977 O O . PRO A 1 260 ? -26.275 17.700 -26.636 1.00 33.69 260 PRO A O 1
ATOM 1980 N N . GLY A 1 261 ? -24.543 18.314 -25.361 1.00 23.28 261 GLY A N 1
ATOM 1981 C CA . GLY A 1 261 ? -25.192 19.542 -24.902 1.00 23.28 261 GLY A CA 1
ATOM 1982 C C . GLY A 1 261 ? -24.251 20.557 -24.259 1.00 23.28 261 GLY A C 1
ATOM 1983 O O . GLY A 1 261 ? -23.929 20.449 -23.086 1.00 23.28 261 GLY A O 1
ATOM 1984 N N . ALA A 1 262 ? -23.899 21.570 -25.053 1.00 26.50 262 ALA A N 1
ATOM 1985 C CA . ALA A 1 262 ? -23.527 22.932 -24.662 1.00 26.50 262 ALA A CA 1
ATOM 1986 C C . ALA A 1 262 ? -22.219 23.161 -23.877 1.00 26.50 262 ALA A C 1
ATOM 1988 O O . ALA A 1 262 ? -22.183 23.296 -22.657 1.00 26.50 262 ALA A O 1
ATOM 1989 N N . ALA A 1 263 ? -21.164 23.439 -24.645 1.00 28.12 263 ALA A N 1
ATOM 1990 C CA . ALA A 1 263 ? -20.231 24.497 -24.286 1.00 28.12 263 ALA A CA 1
ATOM 1991 C C . ALA A 1 263 ? -20.965 25.851 -24.282 1.00 28.12 263 ALA A C 1
ATOM 1993 O O . ALA A 1 263 ? -21.644 26.177 -25.256 1.00 28.12 263 ALA A O 1
ATOM 1994 N N . ARG A 1 264 ? -20.775 26.667 -23.239 1.00 25.20 264 ARG A N 1
ATOM 1995 C CA . ARG A 1 264 ? -20.836 28.131 -23.348 1.00 25.20 264 ARG A CA 1
ATOM 1996 C C . ARG A 1 264 ? -19.941 28.798 -22.302 1.00 25.20 264 ARG A C 1
ATOM 1998 O O . ARG A 1 264 ? -20.050 28.578 -21.103 1.00 25.20 264 ARG A O 1
ATOM 2005 N N . SER A 1 265 ? -19.036 29.591 -22.849 1.00 28.00 265 SER A N 1
ATOM 2006 C CA . SER A 1 265 ? -18.108 30.554 -22.268 1.00 28.00 265 SER A CA 1
ATOM 2007 C C . SER A 1 265 ? -18.787 31.684 -21.488 1.00 28.00 265 SER A C 1
ATOM 2009 O O . SER A 1 265 ? -19.879 32.113 -21.855 1.00 28.00 265 SER A O 1
ATOM 2011 N N . GLY A 1 266 ? -18.071 32.259 -20.517 1.00 23.88 266 GLY A N 1
ATOM 2012 C CA . GLY A 1 266 ? -18.417 33.547 -19.911 1.00 23.88 266 GLY A CA 1
ATOM 2013 C C . GLY A 1 266 ? -17.320 34.074 -18.987 1.00 23.88 266 GLY A C 1
ATOM 2014 O O . GLY A 1 266 ? -17.282 33.733 -17.811 1.00 23.88 266 GLY A O 1
ATOM 2015 N N . ALA A 1 267 ? -16.425 34.898 -19.533 1.00 27.86 267 ALA A N 1
ATOM 2016 C CA . ALA A 1 267 ? -15.554 35.785 -18.768 1.00 27.86 267 ALA A CA 1
ATOM 2017 C C . ALA A 1 267 ? -16.373 36.945 -18.167 1.00 27.86 267 ALA A C 1
ATOM 2019 O O . ALA A 1 267 ? -17.326 37.407 -18.791 1.00 27.86 267 ALA A O 1
ATOM 2020 N N . GLY A 1 268 ? -15.975 37.445 -16.994 1.00 23.80 268 GLY A N 1
ATOM 2021 C CA . GLY A 1 268 ? -16.581 38.624 -16.371 1.00 23.80 268 GLY A CA 1
ATOM 2022 C C . GLY A 1 268 ? -15.842 39.071 -15.110 1.00 23.80 268 GLY A C 1
ATOM 2023 O O . GLY A 1 268 ? -16.010 38.500 -14.040 1.00 23.80 268 GLY A O 1
ATOM 2024 N N . SER A 1 269 ? -14.999 40.087 -15.262 1.00 26.09 269 SER A N 1
ATOM 2025 C CA . SER A 1 269 ? -14.306 40.853 -14.220 1.00 26.09 269 SER A CA 1
ATOM 2026 C C . SER A 1 269 ? -15.223 41.873 -13.525 1.00 26.09 269 SER A C 1
ATOM 2028 O O . SER A 1 269 ? -15.966 42.532 -14.247 1.00 26.09 269 SER A O 1
ATOM 2030 N N . SER A 1 270 ? -15.054 42.118 -12.210 1.00 27.95 270 SER A N 1
ATOM 2031 C CA . SER A 1 270 ? -14.703 43.441 -11.619 1.00 27.95 270 SER A CA 1
ATOM 2032 C C . SER A 1 270 ? -15.010 43.602 -10.103 1.00 27.95 270 SER A C 1
ATOM 2034 O O . SER A 1 270 ? -16.060 43.199 -9.618 1.00 27.95 270 SER A O 1
ATOM 2036 N N . THR A 1 271 ? -14.095 44.320 -9.412 1.00 28.36 271 THR A N 1
ATOM 2037 C CA . THR A 1 271 ? -14.257 45.218 -8.219 1.00 28.36 271 THR A CA 1
ATOM 2038 C C . THR A 1 271 ? -14.626 44.620 -6.839 1.00 28.36 271 THR A C 1
ATOM 2040 O O . THR A 1 271 ? -15.411 43.696 -6.764 1.00 28.36 271 THR A O 1
ATOM 2043 N N . ALA A 1 272 ? -14.150 45.071 -5.661 1.00 26.70 272 ALA A N 1
ATOM 2044 C CA . ALA A 1 272 ? -13.298 46.185 -5.210 1.00 26.70 272 ALA A CA 1
ATOM 2045 C C . ALA A 1 272 ? -12.742 45.917 -3.775 1.00 26.70 272 ALA A C 1
ATOM 2047 O O . ALA A 1 272 ? -13.276 45.097 -3.033 1.00 26.70 272 ALA A O 1
ATOM 2048 N N . ARG A 1 273 ? -11.674 46.638 -3.385 1.00 29.92 273 ARG A N 1
ATOM 2049 C CA . ARG A 1 273 ? -11.067 46.718 -2.028 1.00 29.92 273 ARG A CA 1
ATOM 2050 C C . ARG A 1 273 ? -11.851 47.652 -1.080 1.00 29.92 273 ARG A C 1
ATOM 2052 O O . ARG A 1 273 ? -12.491 48.579 -1.567 1.00 29.92 273 ARG A O 1
ATOM 2059 N N . PRO A 1 274 ? -11.646 47.537 0.251 1.00 32.66 274 PRO A N 1
ATOM 2060 C CA . PRO A 1 274 ? -11.014 48.639 1.022 1.00 32.66 274 PRO A CA 1
ATOM 2061 C C . PRO A 1 274 ? -10.007 48.125 2.091 1.00 32.66 274 PRO A C 1
ATOM 2063 O O . PRO A 1 274 ? -10.198 47.065 2.671 1.00 32.66 274 PRO A O 1
ATOM 2066 N N . ARG A 1 275 ? -8.771 48.650 2.186 1.00 26.77 275 ARG A N 1
ATOM 2067 C CA . ARG A 1 275 ? -8.244 49.754 3.040 1.00 26.77 275 ARG A CA 1
ATOM 2068 C C . ARG A 1 275 ? -8.432 49.589 4.566 1.00 26.77 275 ARG A C 1
ATOM 2070 O O . ARG A 1 275 ? -9.538 49.699 5.076 1.00 26.77 275 ARG A O 1
ATOM 2077 N N . SER A 1 276 ? -7.297 49.411 5.256 1.00 29.02 276 SER A N 1
ATOM 2078 C CA . SER A 1 276 ? -7.083 49.459 6.715 1.00 29.02 276 SER A CA 1
ATOM 2079 C C . SER A 1 276 ? -7.159 50.883 7.293 1.00 29.02 276 SER A C 1
ATOM 2081 O O . SER A 1 276 ? -6.998 51.854 6.552 1.00 29.02 276 SER A O 1
ATOM 2083 N N . PRO A 1 277 ? -7.315 51.004 8.622 1.00 34.38 277 PRO A N 1
ATOM 2084 C CA . PRO A 1 277 ? -6.251 51.531 9.505 1.00 34.38 277 PRO A CA 1
ATOM 2085 C C . PRO A 1 277 ? -6.132 50.658 10.782 1.00 34.38 277 PRO A C 1
ATOM 2087 O O . PRO A 1 277 ? -7.069 49.959 11.134 1.00 34.38 277 PRO A O 1
ATOM 2090 N N . GLY A 1 278 ? -5.009 50.494 11.483 1.00 26.94 278 GLY A N 1
ATOM 2091 C CA . GLY A 1 278 ? -4.085 51.472 12.057 1.00 26.94 278 GLY A CA 1
ATOM 2092 C C . GLY A 1 278 ? -3.964 51.140 13.559 1.00 26.94 278 GLY A C 1
ATOM 2093 O O . GLY A 1 278 ? -4.949 51.206 14.283 1.00 26.94 278 GLY A O 1
ATOM 2094 N N . THR A 1 279 ? -2.788 50.699 14.008 1.00 29.64 279 THR A N 1
ATOM 2095 C CA . THR A 1 279 ? -2.448 50.394 15.417 1.00 29.64 279 THR A CA 1
ATOM 2096 C C . THR A 1 279 ? -2.434 51.643 16.302 1.00 29.64 279 THR A C 1
ATOM 2098 O O . THR A 1 279 ? -2.101 52.725 15.818 1.00 29.64 279 THR A O 1
ATOM 2101 N N . PRO A 1 280 ? -2.628 51.474 17.623 1.00 33.12 280 PRO A N 1
ATOM 2102 C CA . PRO A 1 280 ? -1.541 51.859 18.524 1.00 33.12 280 PRO A CA 1
ATOM 2103 C C . PRO A 1 280 ? -1.254 50.860 19.659 1.00 33.12 280 PRO A C 1
ATOM 2105 O O . PRO A 1 280 ? -2.097 50.097 20.122 1.00 33.12 280 PRO A O 1
ATOM 2108 N N . SER A 1 281 ? 0.002 50.918 20.088 1.00 29.48 281 SER A N 1
ATOM 2109 C CA . SER A 1 281 ? 0.645 50.245 21.213 1.00 29.48 281 SER A CA 1
ATOM 2110 C C . SER A 1 281 ? 0.040 50.588 22.578 1.00 29.48 281 SER A C 1
ATOM 2112 O O . SER A 1 281 ? -0.210 51.757 22.863 1.00 29.48 281 SER A O 1
ATOM 2114 N N . GLY A 1 282 ? -0.043 49.599 23.470 1.00 26.66 282 GLY A N 1
ATOM 2115 C CA . GLY A 1 282 ? -0.318 49.798 24.893 1.00 26.66 282 GLY A CA 1
ATOM 2116 C C . GLY A 1 282 ? 0.251 48.652 25.726 1.00 26.66 282 GLY A C 1
ATOM 2117 O O . GLY A 1 282 ? -0.125 47.496 25.556 1.00 26.66 282 GLY A O 1
ATOM 2118 N N . SER A 1 283 ? 1.196 48.976 26.602 1.00 27.91 283 SER A N 1
ATOM 2119 C CA . SER A 1 283 ? 1.779 48.080 27.594 1.00 27.91 283 SER A CA 1
ATOM 2120 C C . SER A 1 283 ? 0.802 47.836 28.749 1.00 27.91 283 SER A C 1
ATOM 2122 O O . SER A 1 283 ? 0.175 48.762 29.250 1.00 27.91 283 SER A O 1
ATOM 2124 N N . SER A 1 284 ? 0.716 46.602 29.248 1.00 28.59 284 SER A N 1
ATOM 2125 C CA . SER A 1 284 ? 0.467 46.365 30.674 1.00 28.59 284 SER A CA 1
ATOM 2126 C C . SER A 1 284 ? 0.885 44.953 31.081 1.00 28.59 284 SER A C 1
ATOM 2128 O O . SER A 1 284 ? 0.617 43.953 30.423 1.00 28.59 284 SER A O 1
ATOM 2130 N N . ARG A 1 285 ? 1.623 44.913 32.190 1.00 30.00 285 ARG A N 1
ATOM 2131 C CA . ARG A 1 285 ? 2.021 43.724 32.939 1.00 30.00 285 ARG A CA 1
ATOM 2132 C C . ARG A 1 285 ? 0.792 43.082 33.579 1.00 30.00 285 ARG A C 1
ATOM 2134 O O . ARG A 1 285 ? 0.023 43.784 34.224 1.00 30.00 285 ARG A O 1
ATOM 2141 N N . THR A 1 286 ? 0.739 41.754 33.608 1.00 30.41 286 THR A N 1
ATOM 2142 C CA . THR A 1 286 ? 0.135 41.017 34.730 1.00 30.41 286 THR A CA 1
ATOM 2143 C C . THR A 1 286 ? 0.854 39.683 34.943 1.00 30.41 286 THR A C 1
ATOM 2145 O O . THR A 1 286 ? 0.903 38.808 34.085 1.00 30.41 286 THR A O 1
ATOM 2148 N N . ARG A 1 287 ? 1.455 39.553 36.131 1.00 28.97 287 ARG A N 1
ATOM 2149 C CA . ARG A 1 287 ? 1.846 38.287 36.766 1.00 28.97 287 ARG A CA 1
ATOM 2150 C C . ARG A 1 287 ? 0.582 37.449 36.981 1.00 28.97 287 ARG A C 1
ATOM 2152 O O . ARG A 1 287 ? -0.365 38.001 37.524 1.00 28.97 287 ARG A O 1
ATOM 2159 N N . THR A 1 288 ? 0.614 36.127 36.789 1.00 27.95 288 THR A N 1
ATOM 2160 C CA . THR A 1 288 ? 0.685 35.168 37.916 1.00 27.95 288 THR A CA 1
ATOM 2161 C C . THR A 1 288 ? 0.753 33.690 37.498 1.00 27.95 288 THR A C 1
ATOM 2163 O O . THR A 1 288 ? 0.036 33.227 36.625 1.00 27.95 288 THR A O 1
ATOM 2166 N N . ARG A 1 289 ? 1.557 32.966 38.293 1.00 28.22 289 ARG A N 1
ATOM 2167 C CA . ARG A 1 289 ? 1.423 31.570 38.752 1.00 28.22 289 ARG A CA 1
ATOM 2168 C C . ARG A 1 289 ? 1.713 30.415 37.786 1.00 28.22 289 ARG A C 1
ATOM 2170 O O . ARG A 1 289 ? 0.845 29.821 37.163 1.00 28.22 289 ARG A O 1
ATOM 2177 N N . ALA A 1 290 ? 2.965 29.975 37.904 1.00 27.59 290 ALA A N 1
ATOM 2178 C CA . ALA A 1 290 ? 3.387 28.589 37.785 1.00 27.59 290 ALA A CA 1
ATOM 2179 C C . ALA A 1 290 ? 2.536 27.640 38.655 1.00 27.59 290 ALA A C 1
ATOM 2181 O O . ALA A 1 290 ? 2.283 27.919 39.831 1.00 27.59 290 ALA A O 1
ATOM 2182 N N . ARG A 1 291 ? 2.189 26.470 38.106 1.00 30.08 291 ARG A N 1
ATOM 2183 C CA . ARG A 1 291 ? 1.850 25.274 38.885 1.00 30.08 291 ARG A CA 1
ATOM 2184 C C . ARG A 1 291 ? 2.797 24.141 38.506 1.00 30.08 291 ARG A C 1
ATOM 2186 O O . ARG A 1 291 ? 2.876 23.703 37.364 1.00 30.08 291 ARG A O 1
ATOM 2193 N N . ARG A 1 292 ? 3.543 23.735 39.527 1.00 25.83 292 ARG A N 1
ATOM 2194 C CA . ARG A 1 292 ? 4.516 22.650 39.599 1.00 25.83 292 ARG A CA 1
ATOM 2195 C C . ARG A 1 292 ? 3.749 21.324 39.628 1.00 25.83 292 ARG A C 1
ATOM 2197 O O . ARG A 1 292 ? 2.863 21.169 40.463 1.00 25.83 292 ARG A O 1
ATOM 2204 N N . TRP A 1 293 ? 4.091 20.384 38.752 1.00 26.47 293 TRP A N 1
ATOM 2205 C CA . TRP A 1 293 ? 3.655 18.991 38.860 1.00 26.47 293 TRP A CA 1
ATOM 2206 C C . TRP A 1 293 ? 4.689 18.225 39.688 1.00 26.47 293 TRP A C 1
ATOM 2208 O O . TRP A 1 293 ? 5.835 18.068 39.267 1.00 26.47 293 TRP A O 1
ATOM 2218 N N . SER A 1 294 ? 4.301 17.781 40.881 1.00 28.09 294 SER A N 1
ATOM 2219 C CA . SER A 1 294 ? 5.069 16.834 41.690 1.00 28.09 294 SER A CA 1
ATOM 2220 C C . SER A 1 294 ? 4.479 15.436 41.547 1.00 28.09 294 SER A C 1
ATOM 2222 O O . SER A 1 294 ? 3.274 15.237 41.676 1.00 28.09 294 SER A O 1
ATOM 2224 N N . ARG A 1 295 ? 5.379 14.493 41.266 1.00 28.28 295 ARG A N 1
ATOM 2225 C CA . ARG A 1 295 ? 5.182 13.045 41.218 1.00 28.28 295 ARG A CA 1
ATOM 2226 C C . ARG A 1 295 ? 4.785 12.496 42.590 1.00 28.28 295 ARG A C 1
ATOM 2228 O O . ARG A 1 295 ? 5.418 12.863 43.577 1.00 28.28 295 ARG A O 1
ATOM 2235 N N . SER A 1 296 ? 3.891 11.511 42.603 1.00 27.44 296 SER A N 1
ATOM 2236 C CA . SER A 1 296 ? 3.774 10.556 43.710 1.00 27.44 296 SER A CA 1
ATOM 2237 C C . SER A 1 296 ? 3.215 9.217 43.215 1.00 27.44 296 SER A C 1
ATOM 2239 O O . SER A 1 296 ? 2.135 9.154 42.638 1.00 27.44 296 SER A O 1
ATOM 2241 N N . ALA A 1 297 ? 3.971 8.154 43.465 1.00 27.47 297 ALA A N 1
ATOM 2242 C CA . ALA A 1 297 ? 3.575 6.745 43.537 1.00 27.47 297 ALA A CA 1
ATOM 2243 C C . ALA A 1 297 ? 4.534 6.089 44.562 1.00 27.47 297 ALA A C 1
ATOM 2245 O O . ALA A 1 297 ? 5.609 6.667 44.767 1.00 27.47 297 ALA A O 1
ATOM 2246 N N . PRO A 1 298 ? 4.277 4.897 45.145 1.00 40.84 298 PRO A N 1
ATOM 2247 C CA . PRO A 1 298 ? 3.095 4.019 45.119 1.00 40.84 298 PRO A CA 1
ATOM 2248 C C . PRO A 1 298 ? 2.663 3.589 46.557 1.00 40.84 298 PRO A C 1
ATOM 2250 O O . PRO A 1 298 ? 3.081 4.217 47.529 1.00 40.84 298 PRO A O 1
ATOM 2253 N N . PRO A 1 299 ? 1.888 2.493 46.722 1.00 32.12 299 PRO A N 1
ATOM 2254 C CA . PRO A 1 299 ? 2.554 1.291 47.249 1.00 32.12 299 PRO A CA 1
ATOM 2255 C C . PRO A 1 299 ? 2.139 -0.057 46.614 1.00 32.12 299 PRO A C 1
ATOM 2257 O O . PRO A 1 299 ? 1.091 -0.194 45.987 1.00 32.12 299 PRO A O 1
ATOM 2260 N N . ARG A 1 300 ? 3.041 -1.037 46.806 1.00 30.94 300 ARG A N 1
ATOM 2261 C CA . ARG A 1 300 ? 2.913 -2.509 46.659 1.00 30.94 300 ARG A CA 1
ATOM 2262 C C . ARG A 1 300 ? 1.808 -3.039 47.605 1.00 30.94 300 ARG A C 1
ATOM 2264 O O . ARG A 1 300 ? 1.464 -2.335 48.541 1.00 30.94 300 ARG A O 1
ATOM 2271 N N . ASP A 1 301 ? 1.203 -4.222 47.502 1.00 28.48 301 ASP A N 1
ATOM 2272 C CA . ASP A 1 301 ? 1.647 -5.567 47.115 1.00 28.48 301 ASP A CA 1
ATOM 2273 C C . ASP A 1 301 ? 0.384 -6.456 46.977 1.00 28.48 301 ASP A C 1
ATOM 2275 O O . ASP A 1 301 ? -0.610 -6.209 47.660 1.00 28.48 301 ASP A O 1
ATOM 2279 N N . SER A 1 302 ? 0.416 -7.519 46.167 1.00 29.45 302 SER A N 1
ATOM 2280 C CA . SER A 1 302 ? 0.009 -8.879 46.589 1.00 29.45 302 SER A CA 1
ATOM 2281 C C . SER A 1 302 ? 0.007 -9.886 45.433 1.00 29.45 302 SER A C 1
ATOM 2283 O O . SER A 1 302 ? -0.307 -9.604 44.280 1.00 29.45 302 SER A O 1
ATOM 2285 N N . ARG A 1 303 ? 0.463 -11.086 45.791 1.00 29.25 303 ARG A N 1
ATOM 2286 C CA . ARG A 1 303 ? 0.742 -12.255 44.956 1.00 29.25 303 ARG A CA 1
ATOM 2287 C C . ARG A 1 303 ? -0.500 -13.137 44.765 1.00 29.25 303 ARG A C 1
ATOM 2289 O O . ARG A 1 303 ? -1.439 -13.062 45.544 1.00 29.25 303 ARG A O 1
ATOM 2296 N N . ALA A 1 304 ? -0.322 -14.104 43.855 1.00 28.00 304 ALA A N 1
ATOM 2297 C CA . ALA A 1 304 ? -1.097 -15.329 43.596 1.00 28.00 304 ALA A CA 1
ATOM 2298 C C . ALA A 1 304 ? -2.176 -15.163 42.505 1.00 28.00 304 ALA A C 1
ATOM 2300 O O . ALA A 1 304 ? -2.931 -14.212 42.506 1.00 28.00 304 ALA A O 1
ATOM 2301 N N . SER A 1 305 ? -2.312 -16.037 41.507 1.00 28.84 305 SER A N 1
ATOM 2302 C CA . SER A 1 305 ? -1.920 -17.442 41.408 1.00 28.84 305 SER A CA 1
ATOM 2303 C C . SER A 1 305 ? -1.782 -17.864 39.938 1.00 28.84 305 SER A C 1
ATOM 2305 O O . SER A 1 305 ? -2.476 -17.378 39.049 1.00 28.84 305 SER A O 1
ATOM 2307 N N . ARG A 1 306 ? -0.860 -18.799 39.688 1.00 30.23 306 ARG A N 1
ATOM 2308 C CA . ARG A 1 306 ? -0.753 -19.550 38.435 1.00 30.23 306 ARG A CA 1
ATOM 2309 C C . ARG A 1 306 ? -1.833 -20.635 38.428 1.00 30.23 306 ARG A C 1
ATOM 2311 O O . ARG A 1 306 ? -1.858 -21.454 39.343 1.00 30.23 306 ARG A O 1
ATOM 2318 N N . ARG A 1 307 ? -2.640 -20.721 37.369 1.00 30.14 307 ARG A N 1
ATOM 2319 C CA . ARG A 1 307 ? -3.298 -21.976 36.972 1.00 30.14 307 ARG A CA 1
ATOM 2320 C C . ARG A 1 307 ? -3.079 -22.221 35.488 1.00 30.14 307 ARG A C 1
ATOM 2322 O O . ARG A 1 307 ? -3.541 -21.476 34.635 1.00 30.14 307 ARG A O 1
ATOM 2329 N N . ALA A 1 308 ? -2.332 -23.286 35.226 1.00 29.33 308 ALA A N 1
ATOM 2330 C CA . ALA A 1 308 ? -2.193 -23.904 33.926 1.00 29.33 308 ALA A CA 1
ATOM 2331 C C . ALA A 1 308 ? -3.529 -24.538 33.519 1.00 29.33 308 ALA A C 1
ATOM 2333 O O . ALA A 1 308 ? -4.117 -25.286 34.297 1.00 29.33 308 ALA A O 1
ATOM 2334 N N . TRP A 1 309 ? -3.964 -24.283 32.288 1.00 28.58 309 TRP A N 1
ATOM 2335 C CA . TRP A 1 309 ? -4.964 -25.098 31.609 1.00 28.58 309 TRP A CA 1
ATOM 2336 C C . TRP A 1 309 ? -4.297 -25.772 30.413 1.00 28.58 309 TRP A C 1
ATOM 2338 O O . TRP A 1 309 ? -3.920 -25.132 29.435 1.00 28.58 309 TRP A O 1
ATOM 2348 N N . ARG A 1 310 ? -4.111 -27.089 30.536 1.00 29.28 310 ARG A N 1
ATOM 2349 C CA . ARG A 1 310 ? -3.873 -28.004 29.419 1.00 29.28 310 ARG A CA 1
ATOM 2350 C C . ARG A 1 310 ? -5.244 -28.450 28.912 1.00 29.28 310 ARG A C 1
ATOM 2352 O O . ARG A 1 310 ? -6.016 -29.006 29.684 1.00 29.28 310 ARG A O 1
ATOM 2359 N N . GLY A 1 311 ? -5.516 -28.253 27.626 1.00 27.59 311 GLY A N 1
ATOM 2360 C CA . GLY A 1 311 ? -6.698 -28.762 26.931 1.00 27.59 311 GLY A CA 1
ATOM 2361 C C . GLY A 1 311 ? -6.375 -28.967 25.452 1.00 27.59 311 GLY A C 1
ATOM 2362 O O . GLY A 1 311 ? -5.824 -28.082 24.812 1.00 27.59 311 GLY A O 1
ATOM 2363 N N . ARG A 1 312 ? -6.615 -30.186 24.969 1.00 30.41 312 ARG A N 1
ATOM 2364 C CA . ARG A 1 312 ? -6.162 -30.797 23.706 1.00 30.41 312 ARG A CA 1
ATOM 2365 C C . ARG A 1 312 ? -6.848 -30.250 22.432 1.00 30.41 312 ARG A C 1
ATOM 2367 O O . ARG A 1 312 ? -7.906 -29.638 22.536 1.00 30.41 312 ARG A O 1
ATOM 2374 N N . PRO A 1 313 ? -6.277 -30.517 21.236 1.00 31.08 313 PRO A N 1
ATOM 2375 C CA . PRO A 1 313 ? -6.755 -29.993 19.956 1.00 31.08 313 PRO A CA 1
ATOM 2376 C C . PRO A 1 313 ? -7.929 -30.805 19.395 1.00 31.08 313 PRO A C 1
ATOM 2378 O O . PRO A 1 313 ? -7.928 -32.035 19.458 1.00 31.08 313 PRO A O 1
ATOM 2381 N N . THR A 1 314 ? -8.898 -30.127 18.779 1.00 34.31 314 THR A N 1
ATOM 2382 C CA . THR A 1 314 ? -9.952 -30.764 17.982 1.00 34.31 314 THR A CA 1
ATOM 2383 C C . THR A 1 314 ? -9.563 -30.832 16.504 1.00 34.31 314 THR A C 1
ATOM 2385 O O . THR A 1 314 ? -8.953 -29.939 15.918 1.00 34.31 314 THR A O 1
ATOM 2388 N N . SER A 1 315 ? -9.866 -31.991 15.934 1.00 30.69 315 SER A N 1
ATOM 2389 C CA . SER A 1 315 ? -9.444 -32.534 14.648 1.00 30.69 315 SER A CA 1
ATOM 2390 C C . SER A 1 315 ? -9.964 -31.776 13.422 1.00 30.69 315 SER A C 1
ATOM 2392 O O . SER A 1 315 ? -11.160 -31.514 13.304 1.00 30.69 315 SER A O 1
ATOM 2394 N N . ARG A 1 316 ? -9.080 -31.573 12.436 1.00 31.67 316 ARG A N 1
ATOM 2395 C CA . ARG A 1 316 ? -9.427 -31.250 11.044 1.00 31.67 316 ARG A CA 1
ATOM 2396 C C . ARG A 1 316 ? -10.134 -32.445 10.392 1.00 31.67 316 ARG A C 1
ATOM 2398 O O . ARG A 1 316 ? -9.523 -33.502 10.249 1.00 31.67 316 ARG A O 1
ATOM 2405 N N . ARG A 1 317 ? -11.379 -32.272 9.935 1.00 29.31 317 ARG A N 1
ATOM 2406 C CA . ARG A 1 317 ? -12.007 -33.198 8.979 1.00 29.31 317 ARG A CA 1
ATOM 2407 C C . ARG A 1 317 ? -11.624 -32.800 7.557 1.00 29.31 317 ARG A C 1
ATOM 2409 O O . ARG A 1 317 ? -11.836 -31.673 7.121 1.00 29.31 317 ARG A O 1
ATOM 2416 N N . ARG A 1 318 ? -11.009 -33.761 6.876 1.00 26.91 318 ARG A N 1
ATOM 2417 C CA . ARG A 1 318 ? -10.555 -33.742 5.489 1.00 26.91 318 ARG A CA 1
ATOM 2418 C C . ARG A 1 318 ? -11.737 -34.183 4.624 1.00 26.91 318 ARG A C 1
ATOM 2420 O O . ARG A 1 318 ? -12.221 -35.292 4.815 1.00 26.91 318 ARG A O 1
ATOM 2427 N N . TRP A 1 319 ? -12.186 -33.349 3.693 1.00 27.78 319 TRP A N 1
ATOM 2428 C CA . TRP A 1 319 ? -13.056 -33.801 2.607 1.00 27.78 319 TRP A CA 1
ATOM 2429 C C . TRP A 1 319 ? -12.169 -34.206 1.429 1.00 27.78 319 TRP A C 1
ATOM 2431 O O . TRP A 1 319 ? -11.460 -33.379 0.858 1.00 27.78 319 TRP A O 1
ATOM 2441 N N . GLN A 1 320 ? -12.156 -35.504 1.130 1.00 25.92 320 GLN A N 1
ATOM 2442 C CA . GLN A 1 320 ? -11.675 -36.050 -0.133 1.00 25.92 320 GLN A CA 1
ATOM 2443 C C . GLN A 1 320 ? -12.849 -36.047 -1.113 1.00 25.92 320 GLN A C 1
ATOM 2445 O O . GLN A 1 320 ? -13.903 -36.593 -0.804 1.00 25.92 320 GLN A O 1
ATOM 2450 N N . ALA A 1 321 ? -12.646 -35.472 -2.295 1.00 30.86 321 ALA A N 1
ATOM 2451 C CA . ALA A 1 321 ? -13.455 -35.767 -3.467 1.00 30.86 321 ALA A CA 1
ATOM 2452 C C . ALA A 1 321 ? -12.502 -36.232 -4.572 1.00 30.86 321 ALA A C 1
ATOM 2454 O O . ALA A 1 321 ? -11.646 -35.478 -5.036 1.00 30.86 321 ALA A O 1
ATOM 2455 N N . ALA A 1 322 ? -12.622 -37.511 -4.917 1.00 26.33 322 ALA A N 1
ATOM 2456 C CA . ALA A 1 322 ? -12.088 -38.102 -6.132 1.00 26.33 322 ALA A CA 1
ATOM 2457 C C . ALA A 1 322 ? -13.066 -37.822 -7.285 1.00 26.33 322 ALA A C 1
ATOM 2459 O O . ALA A 1 322 ? -14.275 -37.830 -7.067 1.00 26.33 322 ALA A O 1
ATOM 2460 N N . GLY A 1 323 ? -12.561 -37.599 -8.502 1.00 27.36 323 GLY A N 1
ATOM 2461 C CA . GLY A 1 323 ? -13.426 -37.482 -9.678 1.00 27.36 323 GLY A CA 1
ATOM 2462 C C . GLY A 1 323 ? -12.774 -36.872 -10.916 1.00 27.36 323 GLY A C 1
ATOM 2463 O O . GLY A 1 323 ? -12.848 -35.670 -11.123 1.00 27.36 323 GLY A O 1
ATOM 2464 N N . SER A 1 324 ? -12.167 -37.751 -11.717 1.00 28.45 324 SER A N 1
ATOM 2465 C CA . SER A 1 324 ? -11.975 -37.720 -13.180 1.00 28.45 324 SER A CA 1
ATOM 2466 C C . SER A 1 324 ? -11.417 -36.473 -13.888 1.00 28.45 324 SER A C 1
ATOM 2468 O O . SER A 1 324 ? -12.029 -35.416 -14.009 1.00 28.45 324 SER A O 1
ATOM 2470 N N . THR A 1 325 ? -10.269 -36.720 -14.510 1.00 33.59 325 THR A N 1
ATOM 2471 C CA . THR A 1 325 ? -9.569 -35.954 -15.537 1.00 33.59 325 THR A CA 1
ATOM 2472 C C . THR A 1 325 ? -10.379 -35.735 -16.818 1.00 33.59 325 THR A C 1
ATOM 2474 O O . THR A 1 325 ? -10.710 -36.691 -17.513 1.00 33.59 325 THR A O 1
ATOM 2477 N N . PHE A 1 326 ? -10.523 -34.472 -17.216 1.00 27.66 326 PHE A N 1
ATOM 2478 C CA . PHE A 1 326 ? -10.620 -34.067 -18.618 1.00 27.66 326 PHE A CA 1
ATOM 2479 C C . PHE A 1 326 ? -9.584 -32.958 -18.828 1.00 27.66 326 PHE A C 1
ATOM 2481 O O . PHE A 1 326 ? -9.672 -31.894 -18.216 1.00 27.66 326 PHE A O 1
ATOM 2488 N N . ARG A 1 327 ? -8.533 -33.231 -19.610 1.00 31.84 327 ARG A N 1
ATOM 2489 C CA . ARG A 1 327 ? -7.528 -32.229 -19.996 1.00 31.84 327 ARG A CA 1
ATOM 2490 C C . ARG A 1 327 ? -7.878 -31.703 -21.389 1.00 31.84 327 ARG A C 1
ATOM 2492 O O . ARG A 1 327 ? -7.461 -32.323 -22.363 1.00 31.84 327 ARG A O 1
ATOM 2499 N N . PRO A 1 328 ? -8.567 -30.560 -21.523 1.00 33.25 328 PRO A N 1
ATOM 2500 C CA . PRO A 1 328 ? -8.440 -29.777 -22.733 1.00 33.25 328 PRO A CA 1
ATOM 2501 C C . PRO A 1 328 ? -7.083 -29.068 -22.685 1.00 33.25 328 PRO A C 1
ATOM 2503 O O . PRO A 1 328 ? -6.709 -28.432 -21.696 1.00 33.25 328 PRO A O 1
ATOM 2506 N N . THR A 1 329 ? -6.313 -29.217 -23.753 1.00 33.91 329 THR A N 1
ATOM 2507 C CA . THR A 1 329 ? -5.110 -28.434 -24.031 1.00 33.91 329 THR A CA 1
ATOM 2508 C C . THR A 1 329 ? -5.435 -26.945 -23.849 1.00 33.91 329 THR A C 1
ATOM 2510 O O . THR A 1 329 ? -6.403 -26.469 -24.445 1.00 33.91 329 THR A O 1
ATOM 2513 N N . PRO A 1 330 ? -4.692 -26.176 -23.029 1.00 38.47 330 PRO A N 1
ATOM 2514 C CA . PRO A 1 330 ? -4.994 -24.764 -22.868 1.00 38.47 330 PRO A CA 1
ATOM 2515 C C . PRO A 1 330 ? -4.702 -24.042 -24.183 1.00 38.47 330 PRO A C 1
ATOM 2517 O O . PRO A 1 330 ? -3.551 -23.957 -24.616 1.00 38.47 330 PRO A O 1
ATOM 2520 N N . ALA A 1 331 ? -5.754 -23.507 -24.802 1.00 38.84 331 ALA A N 1
ATOM 2521 C CA . ALA A 1 331 ? -5.619 -22.530 -25.868 1.00 38.84 331 ALA A CA 1
ATOM 2522 C C . ALA A 1 331 ? -4.700 -21.388 -25.385 1.00 38.84 331 ALA A C 1
ATOM 2524 O O . ALA A 1 331 ? -4.816 -20.941 -24.234 1.00 38.84 331 ALA A O 1
ATOM 2525 N N . PRO A 1 332 ? -3.760 -20.911 -26.216 1.00 43.03 332 PRO A N 1
ATOM 2526 C CA . PRO A 1 332 ? -2.872 -19.831 -25.824 1.00 43.03 332 PRO A CA 1
ATOM 2527 C C . PRO A 1 332 ? -3.690 -18.571 -25.533 1.00 43.03 332 PRO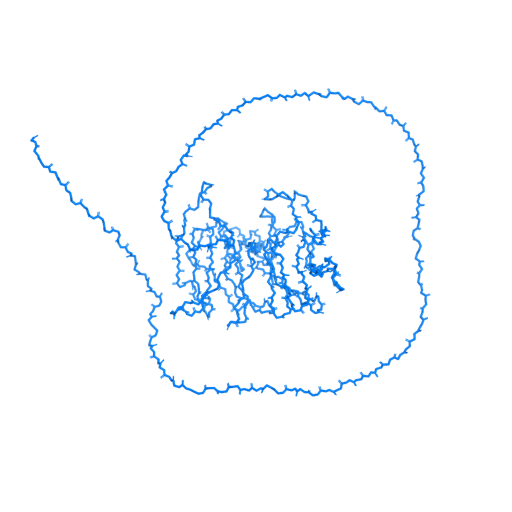 A C 1
ATOM 2529 O O . PRO A 1 332 ? -4.483 -18.120 -26.351 1.00 43.03 332 PRO A O 1
ATOM 2532 N N . CYS A 1 333 ? -3.449 -17.938 -24.384 1.00 57.56 333 CYS A N 1
ATOM 2533 C CA . CYS A 1 333 ? -4.104 -16.674 -24.018 1.00 57.56 333 CYS A CA 1
ATOM 2534 C C . CYS A 1 333 ? -3.647 -15.457 -24.826 1.00 57.56 333 CYS A C 1
ATOM 2536 O O . CYS A 1 333 ? -4.005 -14.332 -24.491 1.00 57.56 333 CYS A O 1
ATOM 2538 N N . ARG A 1 334 ? -2.865 -15.660 -25.888 1.00 52.69 334 ARG A N 1
ATOM 2539 C CA . ARG A 1 334 ? -2.541 -14.610 -26.850 1.00 52.69 334 ARG A CA 1
ATOM 2540 C C . ARG A 1 334 ? -3.646 -14.534 -27.896 1.00 52.69 334 ARG A C 1
ATOM 2542 O O . ARG A 1 334 ? -3.501 -15.027 -29.005 1.00 52.69 334 ARG A O 1
ATOM 2549 N N . GLY A 1 335 ? -4.749 -13.899 -27.525 1.00 36.88 335 GLY A N 1
ATOM 2550 C CA . GLY A 1 335 ? -5.763 -13.437 -28.466 1.00 36.88 335 GLY A CA 1
ATOM 2551 C C . GLY A 1 335 ? -5.470 -12.010 -28.922 1.00 36.88 335 GLY A C 1
ATOM 2552 O O . GLY A 1 335 ? -6.253 -11.117 -28.633 1.00 36.88 335 GLY A O 1
ATOM 2553 N N . SER A 1 336 ? -4.345 -11.760 -29.596 1.00 43.66 336 SER A N 1
ATOM 2554 C CA . SER A 1 336 ? -4.167 -10.507 -30.338 1.00 43.66 336 SER A CA 1
ATOM 2555 C C . SER A 1 336 ? -4.766 -10.682 -31.733 1.00 43.66 336 SER A C 1
ATOM 2557 O O . SER A 1 336 ? -4.090 -11.148 -32.648 1.00 43.66 336 SER A O 1
ATOM 2559 N N . ARG A 1 337 ? -6.041 -10.323 -31.900 1.00 33.12 337 ARG A N 1
ATOM 2560 C CA . ARG A 1 337 ? -6.561 -9.892 -33.200 1.00 33.12 337 ARG A CA 1
ATOM 2561 C C . ARG A 1 337 ? -6.857 -8.406 -33.087 1.00 33.12 337 ARG A C 1
ATOM 2563 O O . ARG A 1 337 ? -7.854 -8.003 -32.501 1.00 33.12 337 ARG A O 1
ATOM 2570 N N . SER A 1 338 ? -5.947 -7.602 -33.618 1.00 36.88 338 SER A N 1
ATOM 2571 C CA . SER A 1 338 ? -6.263 -6.272 -34.118 1.00 36.88 338 SER A CA 1
ATOM 2572 C C . SER A 1 338 ? -7.453 -6.407 -35.071 1.00 36.88 338 SER A C 1
ATOM 2574 O O . SER A 1 338 ? -7.362 -7.090 -36.089 1.00 36.88 338 SER A O 1
ATOM 2576 N N . LEU A 1 339 ? -8.589 -5.815 -34.710 1.00 29.48 339 LEU A N 1
ATOM 2577 C CA . LEU A 1 339 ? -9.716 -5.654 -35.623 1.00 29.48 339 LEU A CA 1
ATOM 2578 C C . LEU A 1 339 ? -9.334 -4.585 -36.660 1.00 29.48 339 LEU A C 1
ATOM 2580 O O . LEU A 1 339 ? -8.969 -3.479 -36.255 1.00 29.48 339 LEU A O 1
ATOM 2584 N N . PRO A 1 340 ? -9.390 -4.867 -37.973 1.00 30.17 340 PRO A N 1
ATOM 2585 C CA . PRO A 1 340 ? -9.320 -3.819 -38.975 1.00 30.17 340 PRO A CA 1
ATOM 2586 C C . PRO A 1 340 ? -10.670 -3.094 -39.023 1.00 30.17 340 PRO A C 1
ATOM 2588 O O . PRO A 1 340 ? -11.712 -3.711 -39.240 1.00 30.17 340 PRO A O 1
ATOM 2591 N N . CYS A 1 341 ? -10.660 -1.775 -38.842 1.00 29.17 341 CYS A N 1
ATOM 2592 C CA . CYS A 1 341 ? -11.796 -0.935 -39.206 1.00 29.17 341 CYS A CA 1
ATOM 2593 C C . CYS A 1 341 ? -11.893 -0.886 -40.737 1.00 29.17 341 CYS A C 1
ATOM 2595 O O . CYS A 1 341 ? -11.220 -0.086 -41.382 1.00 29.17 341 CYS A O 1
ATOM 2597 N N . SER A 1 342 ? -12.718 -1.751 -41.325 1.00 34.72 342 SER A N 1
ATOM 2598 C CA . SER A 1 342 ? -13.209 -1.595 -42.694 1.00 34.72 342 SER A CA 1
ATOM 2599 C C . SER A 1 342 ? -14.528 -0.826 -42.663 1.00 34.72 342 SER A C 1
ATOM 2601 O O . SER A 1 342 ? -15.537 -1.345 -42.191 1.00 34.72 342 SER A O 1
ATOM 2603 N N . GLY A 1 343 ? -14.521 0.398 -43.185 1.00 28.78 343 GLY A N 1
ATOM 2604 C CA . GLY A 1 343 ? -15.718 1.186 -43.459 1.00 28.78 343 GLY A CA 1
ATOM 2605 C C . GLY A 1 343 ? -15.670 1.692 -44.892 1.00 28.78 343 GLY A C 1
ATOM 2606 O O . GLY A 1 343 ? -15.285 2.829 -45.134 1.00 28.78 343 GLY A O 1
ATOM 2607 N N . GLY A 1 344 ? -16.012 0.826 -45.845 1.00 29.86 344 GLY A N 1
ATOM 2608 C CA . GLY A 1 344 ? -16.365 1.251 -47.193 1.00 29.86 344 GLY A CA 1
ATOM 2609 C C . GLY A 1 344 ? -17.825 1.693 -47.221 1.00 29.86 344 GLY A C 1
ATOM 2610 O O . GLY A 1 344 ? -18.694 0.983 -46.727 1.00 29.86 344 GLY A O 1
ATOM 2611 N N . SER A 1 345 ? -18.104 2.839 -47.832 1.00 31.86 345 SER A N 1
ATOM 2612 C CA . SER A 1 345 ? -19.413 3.118 -48.423 1.00 31.86 345 SER A CA 1
ATOM 2613 C C . SER A 1 345 ? -19.213 3.899 -49.722 1.00 31.86 345 SER A C 1
ATOM 2615 O O . SER A 1 345 ? -18.672 5.000 -49.750 1.00 31.86 345 SER A O 1
ATOM 2617 N N . ARG A 1 346 ? -19.597 3.246 -50.823 1.00 38.03 346 ARG A N 1
ATOM 2618 C CA . ARG A 1 346 ? -19.853 3.848 -52.134 1.00 38.03 346 ARG A CA 1
ATOM 2619 C C . ARG A 1 346 ? -21.164 4.631 -52.060 1.00 38.03 346 ARG A C 1
ATOM 2621 O O . ARG A 1 346 ? -22.134 4.078 -51.556 1.00 38.03 346 ARG A O 1
ATOM 2628 N N . ALA A 1 347 ? -21.215 5.798 -52.696 1.00 33.66 347 ALA A N 1
ATOM 2629 C CA . ALA A 1 347 ? -22.290 6.191 -53.615 1.00 33.66 347 ALA A CA 1
ATOM 2630 C C . ALA A 1 347 ? -21.898 7.498 -54.328 1.00 33.66 347 ALA A C 1
ATOM 2632 O O . ALA A 1 347 ? -21.714 8.526 -53.684 1.00 33.66 347 ALA A O 1
ATOM 2633 N N . GLY A 1 348 ? -21.756 7.440 -55.657 1.00 34.53 348 GLY A N 1
ATOM 2634 C CA . GLY A 1 348 ? -21.903 8.618 -56.522 1.00 34.53 348 GLY A CA 1
ATOM 2635 C C . GLY A 1 348 ? -23.386 9.001 -56.660 1.00 34.53 348 GLY A C 1
ATOM 2636 O O . GLY A 1 348 ? -24.248 8.283 -56.148 1.00 34.53 348 GLY A O 1
ATOM 2637 N N . PRO A 1 349 ? -23.698 10.082 -57.392 1.00 46.66 349 PRO A N 1
ATOM 2638 C CA . PRO A 1 349 ? -23.819 9.914 -58.840 1.00 46.66 349 PRO A CA 1
ATOM 2639 C C . PRO A 1 349 ? -23.199 11.050 -59.672 1.00 46.66 349 PRO A C 1
ATOM 2641 O O . PRO A 1 349 ? -22.696 12.044 -59.161 1.00 46.66 349 PRO A O 1
ATOM 2644 N N . ALA A 1 350 ? -23.200 10.813 -60.983 1.00 39.25 350 ALA A N 1
ATOM 2645 C CA . ALA A 1 350 ? -22.529 11.564 -62.032 1.00 39.25 350 ALA A CA 1
ATOM 2646 C C . ALA A 1 350 ? -23.442 12.563 -62.774 1.00 39.25 350 ALA A C 1
ATOM 2648 O O . ALA A 1 350 ? -24.662 12.403 -62.771 1.00 39.25 350 ALA A O 1
ATOM 2649 N N . ARG A 1 351 ? -22.761 13.415 -63.566 1.00 44.00 351 ARG A N 1
ATOM 2650 C CA . ARG A 1 351 ? -23.188 14.258 -64.712 1.00 44.00 351 ARG A CA 1
ATOM 2651 C C . ARG A 1 351 ? -23.712 15.657 -64.343 1.00 44.00 351 ARG A C 1
ATOM 2653 O O . ARG A 1 351 ? -24.442 15.788 -63.374 1.00 44.00 351 ARG A O 1
ATOM 2660 N N . ALA A 1 352 ? -23.376 16.726 -65.070 1.00 43.41 352 ALA A N 1
ATOM 2661 C CA . ALA A 1 352 ? -22.752 16.874 -66.395 1.00 43.41 352 ALA A CA 1
ATOM 2662 C C . ALA A 1 352 ? -21.534 17.808 -66.361 1.00 43.41 352 ALA A C 1
ATOM 2664 O O . ALA A 1 352 ? -21.491 18.668 -65.453 1.00 43.41 352 ALA A O 1
#

pLDDT: mean 74.65, std 29.61, range [22.47, 98.81]

Foldseek 3Di:
DQDDDDQDWAQPLDDPDRTFFFQADWDADPVQCWIWTDTLQQWIFTANNRYRHTDPPDTARADHPSSFKDQNAYWDDDDQKIWTWIAGDPPHFDWIKIWIQRNVNRDIDIDTQADVLQPHAFGQNAHHTWDADPVVQWIKTWTWFHHADHPQHDPNHDRPPRNGGWIFIAHSNRDTPDIDDAPVPDDDDRFGFFHYWDWDQDPQLGIWTWIDTQCQKIFIDRPVCRHVGGLDIDRNDRADPVRHDPSHPDPPPDDDDDDDDDDDDDDDDDDDDDDDDDDDDDDDDDDDDDDDDDDDDDDDDDDDDDDDDDDDDDDDDDDDDDDDDDDDDRDRSPPDDDDDPDDDDDDDDDDD

Sequence (352 aa):
MRWRVELGQLERVCQQIDGYGVTGTPAVDPATHSLYLADAFGRIHSLDLATGAERPGWPVTVYTDFRRELVWGALTIVDGSVYFGTGSYCDRKMVGKVFRVQIATGAVSQWEVVPKRLGGGGGVWGWGGLAYSAARDSLYAVTGNAFEGGTNSGKRFREYAGYGERIVELGPDLRVRGSNHPRDIRRKNDLDFVGSPVLFRHNVCGEVAAALNKNGFLYLWRTARLGAGPVSSLRLSSPTLAAPLPSGSTSTAGAGHGWPGAARSGAGSSTARPRSPGTPSGSSRTRTRARRWSRSAPPRDSRASRRAWRGRPTSRRRWQAAGSTFRPTPAPCRGSRSLPCSGGSRAGPARA

Secondary structure (DSSP, 8-state):
---------B--SSTTSSSBSS-SPPEEETTTTEEEEE-TTSEEEEEETTT-PBPTT--EE--S-TTTEE--SPPEEETTEEEEE-EESTT-S-B-EEEEEETTT--EEEEESS-GGGT-B-----TT--EEETTTTEEEEE--PBPSBTTB-GGG--TTSTT-SSEEEE-TT--EEEEE--TT----S---EEEEEEEEEETTTEEEEEEEETTSEEEEEEGGGGGG--SEEEE----BTTBPPP-SS--------------------------------------------------------------PPPPPPP--------------S-------------------